Protein AF-A0A2S7II23-F1 (afdb_monomer)

Radius of gyration: 24.38 Å; Cα contacts (8 Å, |Δi|>4): 416; chains: 1; bounding box: 82×41×58 Å

Sequence (207 aa):
MNKYLIYAILTTLAALASCKTVDYDWENYTTTATPKATLNLQTSALPTVQTAKVSFFNLKDPNFATSQVFEWTLDANNIGDSPVQSIDVYVSYNKRESSPPAYPITLSLAGVQPTERQFPLPSTVAKTDILYESVTQFPKTYRFTPTQLAQITNTDLSKVAVNDYFLFKFILTMQNGKRIVQFQDNACDESRGEPCDCRIGVRFKNQ

Organism: NCBI:txid2094562

Secondary structure (DSSP, 8-state):
--HHHHHHHHHHHHHHHTS-S---GGGG-----EEEEEE-TTTSSSB--GGG-EEEEETTSTTHHHH--EEEEEEEE--SSS-EEEEEEEEEEEPPPSSPPPSSPPBPTTSSSBSS-SSPSS-PPPTT-EEEEEE-SSSEEEEE-HHHHHHHHT--GGG--TT-EEEEEEEEEETTS-EE----GGGS-GGGT-S--SEEEEEEE--

Mean predicted aligned error: 8.14 Å

Foldseek 3Di:
DDVVVVVVVVVVVVVVVPPDPDDDPVVVDKDAKFKDKFWDPVQAAQDADRLLQEHAQAPQPPPSQPPGKTKMKIFMRGGTDFGFQKKFKWKEWFAADPDADDPPFDADPVNAFTQFHRDDPWLADDPLIARPDIDRDPGDMDMDGNNRSCVRNVHDPVPADFFTKMKIFIWTQTPVRDIRRTDDCVQQGSRNVHRHPRMHIYTYHHD

Structure (mmCIF, N/CA/C/O backbone):
data_AF-A0A2S7II23-F1
#
_entry.id   AF-A0A2S7II23-F1
#
loop_
_atom_site.group_PDB
_atom_site.id
_atom_site.type_symbol
_atom_site.label_atom_id
_atom_site.label_alt_id
_atom_site.label_comp_id
_atom_site.label_asym_id
_atom_site.label_entity_id
_atom_site.label_seq_id
_atom_site.pdbx_PDB_ins_code
_atom_site.Cartn_x
_atom_site.Cartn_y
_atom_site.Cartn_z
_atom_site.occupancy
_atom_site.B_iso_or_equiv
_atom_site.auth_seq_id
_atom_site.auth_comp_id
_atom_site.auth_asym_id
_atom_site.auth_atom_id
_atom_site.pdbx_PDB_model_num
ATOM 1 N N . MET A 1 1 ? -61.307 25.586 41.354 1.00 55.91 1 MET A N 1
ATOM 2 C CA . MET A 1 1 ? -60.379 25.394 40.217 1.00 55.91 1 MET A CA 1
ATOM 3 C C . MET A 1 1 ? -61.192 24.888 39.034 1.00 55.91 1 MET A C 1
ATOM 5 O O . MET A 1 1 ? -61.900 23.901 39.190 1.00 55.91 1 MET A O 1
ATOM 9 N N . ASN A 1 2 ? -61.227 25.630 37.924 1.00 72.31 2 ASN A N 1
ATOM 10 C CA . ASN A 1 2 ? -62.156 25.362 36.822 1.00 72.31 2 ASN A CA 1
ATOM 11 C C . ASN A 1 2 ? -61.778 24.036 36.136 1.00 72.31 2 ASN A C 1
ATOM 13 O O . ASN A 1 2 ? -60.615 23.861 35.778 1.00 72.31 2 ASN A O 1
ATOM 17 N N . LYS A 1 3 ? -62.719 23.095 35.980 1.00 71.25 3 LYS A N 1
ATOM 18 C CA . LYS A 1 3 ? -62.431 21.725 35.496 1.00 71.25 3 LYS A CA 1
ATOM 19 C C . LYS A 1 3 ? -61.713 21.736 34.138 1.00 71.25 3 LYS A C 1
ATOM 21 O O . LYS A 1 3 ? -60.815 20.937 33.908 1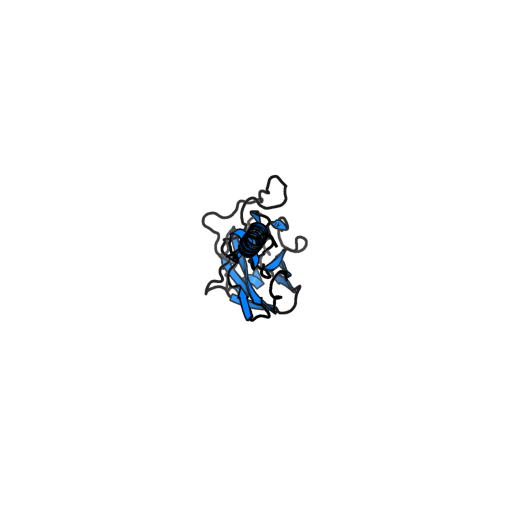.00 71.25 3 LYS A O 1
ATOM 26 N N . TYR A 1 4 ? -62.026 22.721 33.300 1.00 78.25 4 TYR A N 1
ATOM 27 C CA . TYR A 1 4 ? -61.388 22.956 32.002 1.00 78.25 4 TYR A CA 1
ATOM 28 C C . TYR A 1 4 ? -59.895 23.300 32.084 1.00 78.25 4 TYR A C 1
ATOM 30 O O . TYR A 1 4 ? -59.132 22.895 31.215 1.00 78.25 4 TYR A O 1
ATOM 38 N N . LEU A 1 5 ? -59.460 23.986 33.146 1.00 81.62 5 LEU A N 1
ATOM 39 C CA . LEU A 1 5 ? -58.047 24.307 33.363 1.00 81.62 5 LEU A CA 1
ATOM 40 C C . LEU A 1 5 ? -57.245 23.043 33.707 1.00 81.62 5 LEU A C 1
ATOM 42 O O . LEU A 1 5 ? -56.130 22.866 33.232 1.00 81.62 5 LEU A O 1
ATOM 46 N N . ILE A 1 6 ? -57.843 22.140 34.491 1.00 80.31 6 ILE A N 1
ATOM 47 C CA . ILE A 1 6 ? -57.233 20.856 34.858 1.00 80.31 6 ILE A CA 1
ATOM 48 C C . ILE A 1 6 ? -57.090 19.966 33.618 1.00 80.31 6 ILE A C 1
ATOM 50 O O . ILE A 1 6 ? -56.025 19.394 33.401 1.00 80.31 6 ILE A O 1
ATOM 54 N N . TYR A 1 7 ? -58.123 19.906 32.771 1.00 82.25 7 TYR A N 1
ATOM 55 C CA . TYR A 1 7 ? -58.049 19.170 31.507 1.00 82.25 7 TYR A CA 1
ATOM 56 C C . TYR A 1 7 ? -56.994 19.747 30.564 1.00 82.25 7 TYR A C 1
ATOM 58 O O . TYR A 1 7 ? -56.201 18.977 30.036 1.00 82.25 7 TYR A O 1
ATOM 66 N N . ALA A 1 8 ? -56.922 21.075 30.419 1.00 81.69 8 ALA A N 1
ATOM 67 C CA . ALA A 1 8 ? -55.931 21.728 29.566 1.00 81.69 8 ALA A CA 1
ATOM 68 C C . ALA A 1 8 ? -54.486 21.424 30.002 1.00 81.69 8 ALA A C 1
ATOM 70 O O . ALA A 1 8 ? -53.641 21.124 29.155 1.00 81.69 8 ALA A O 1
ATOM 71 N N . ILE A 1 9 ? -54.216 21.444 31.313 1.00 83.69 9 ILE A N 1
ATOM 72 C CA . ILE A 1 9 ? -52.904 21.121 31.897 1.00 83.69 9 ILE A CA 1
ATOM 73 C C . ILE A 1 9 ? -52.551 19.640 31.682 1.00 83.69 9 ILE A C 1
ATOM 75 O O . ILE A 1 9 ? -51.435 19.323 31.281 1.00 83.69 9 ILE A O 1
ATOM 79 N N . LEU A 1 10 ? -53.504 18.724 31.879 1.00 80.38 10 LEU A N 1
ATOM 80 C CA . LEU A 1 10 ? -53.288 17.289 31.651 1.00 80.38 10 LEU A CA 1
ATOM 81 C C . LEU A 1 10 ? -53.039 16.960 30.174 1.00 80.38 10 LEU A C 1
ATOM 83 O O . LEU A 1 10 ? -52.150 16.168 29.871 1.00 80.38 10 LEU A O 1
ATOM 87 N N . THR A 1 11 ? -53.762 17.592 29.246 1.00 77.62 11 THR A N 1
ATOM 88 C CA . THR A 1 11 ? -53.539 17.394 27.805 1.00 77.62 11 THR A CA 1
ATOM 89 C C . THR A 1 11 ? -52.216 17.983 27.326 1.00 77.62 11 THR A C 1
ATOM 91 O O . THR A 1 11 ? -51.580 17.395 26.459 1.00 77.62 11 THR A O 1
ATOM 94 N N . THR A 1 12 ? -51.761 19.103 27.898 1.00 76.88 12 THR A N 1
ATOM 95 C CA . THR A 1 12 ? -50.446 19.676 27.555 1.00 76.88 12 THR A CA 1
ATOM 96 C C . THR A 1 12 ? -49.301 18.853 28.134 1.00 76.88 12 THR A C 1
ATOM 98 O O . THR A 1 12 ? -48.330 18.615 27.426 1.00 76.88 12 THR A O 1
ATOM 101 N N . LEU A 1 13 ? -49.426 18.327 29.356 1.00 73.38 13 LEU A N 1
ATOM 102 C CA . LEU A 1 13 ? -48.460 17.377 29.922 1.00 73.38 13 LEU A CA 1
ATOM 103 C C . LEU A 1 13 ? -48.391 16.066 29.123 1.00 73.38 13 LEU A C 1
ATOM 105 O O . LEU A 1 13 ? -47.297 15.568 28.879 1.00 73.38 13 LEU A O 1
ATOM 109 N N . ALA A 1 14 ? -49.529 15.538 28.659 1.00 69.50 14 ALA A N 1
ATOM 110 C CA . ALA A 1 14 ? -49.565 14.353 27.799 1.00 69.50 14 ALA A CA 1
ATOM 111 C C . ALA A 1 14 ? -48.963 14.616 26.405 1.00 69.50 14 ALA A C 1
ATOM 113 O O . ALA A 1 14 ? -48.247 13.769 25.878 1.00 69.50 14 ALA A O 1
ATOM 114 N N . ALA A 1 15 ? -49.194 15.801 25.827 1.00 68.50 15 ALA A N 1
ATOM 115 C CA . ALA A 1 15 ? -48.576 16.208 24.565 1.00 68.50 15 ALA A CA 1
ATOM 116 C C . ALA A 1 15 ? -47.055 16.412 24.703 1.00 68.50 15 ALA A C 1
ATOM 118 O O . ALA A 1 15 ? -46.306 15.986 23.827 1.00 68.50 15 ALA A O 1
ATOM 119 N N . LEU A 1 16 ? -46.586 16.979 25.821 1.00 64.12 16 LEU A N 1
ATOM 120 C CA . LEU A 1 16 ? -45.158 17.132 26.132 1.00 64.12 16 LEU A CA 1
ATOM 121 C C . LEU A 1 16 ? -44.472 15.788 26.430 1.00 64.12 16 LEU A C 1
ATOM 123 O O . LEU A 1 16 ? -43.306 15.616 26.090 1.00 64.12 16 LEU A O 1
ATOM 127 N N . ALA A 1 17 ? -45.192 14.822 27.010 1.00 60.66 17 ALA A N 1
ATOM 128 C CA . ALA A 1 17 ? -44.715 13.451 27.216 1.00 60.66 17 ALA A CA 1
ATOM 129 C C . ALA A 1 17 ? -44.752 12.591 25.936 1.00 60.66 17 ALA A C 1
ATOM 131 O O . ALA A 1 17 ? -44.124 11.539 25.894 1.00 60.66 17 ALA A O 1
ATOM 132 N N . SER A 1 18 ? -45.450 13.040 24.883 1.00 57.81 18 SER A N 1
ATOM 133 C CA . SER A 1 18 ? -45.428 12.408 23.552 1.00 57.81 18 SER A CA 1
ATOM 134 C C . SER A 1 18 ? -44.211 12.806 22.702 1.00 57.81 18 SER A C 1
ATOM 136 O O . SER A 1 18 ? -44.091 12.405 21.543 1.00 57.81 18 SER A O 1
ATOM 138 N N . CYS A 1 19 ? -43.282 13.577 23.276 1.00 62.00 19 CYS A N 1
ATOM 139 C CA . CYS A 1 19 ? -41.993 13.876 22.673 1.00 62.00 19 CYS A CA 1
ATOM 140 C C . CYS A 1 19 ? -41.141 12.604 22.571 1.00 62.00 19 CYS A C 1
ATOM 142 O O . CYS A 1 19 ? -40.452 12.220 23.508 1.00 62.00 19 CYS A O 1
ATOM 144 N N . LYS A 1 20 ? -41.177 12.031 21.365 1.00 57.94 20 LYS A N 1
ATOM 145 C CA . LYS A 1 20 ? -40.287 11.014 20.797 1.00 57.94 20 LYS A CA 1
ATOM 146 C C . LYS A 1 20 ? -40.385 9.617 21.423 1.00 57.94 20 LYS A C 1
ATOM 148 O O . LYS A 1 20 ? -39.914 9.346 22.517 1.00 57.94 20 LYS A O 1
ATOM 153 N N . THR A 1 21 ? -40.959 8.697 20.654 1.00 63.09 21 THR A N 1
ATOM 154 C CA . THR A 1 21 ? -41.109 7.276 21.005 1.00 63.09 21 THR A CA 1
ATOM 155 C C . THR A 1 21 ? -40.021 6.378 20.412 1.00 63.09 21 THR A C 1
ATOM 157 O O . THR A 1 21 ? -40.076 5.165 20.600 1.00 63.09 21 THR A O 1
ATOM 160 N N . VAL A 1 22 ? -39.070 6.945 19.662 1.00 65.44 22 VAL A N 1
ATOM 161 C CA . VAL A 1 22 ? -38.059 6.185 18.919 1.00 65.44 22 VAL A CA 1
ATOM 162 C C . VAL A 1 22 ? -36.703 6.860 19.079 1.00 65.44 22 VAL A C 1
ATOM 164 O O . VAL A 1 22 ? -36.514 7.984 18.609 1.00 65.44 22 VAL A O 1
ATOM 167 N N . ASP A 1 23 ? -35.774 6.166 19.730 1.00 73.25 23 ASP A N 1
ATOM 168 C CA . ASP A 1 23 ? -34.350 6.466 19.626 1.00 73.25 23 ASP A CA 1
ATOM 169 C C . ASP A 1 23 ? -33.880 5.946 18.272 1.00 73.25 23 ASP A C 1
ATOM 171 O O . ASP A 1 23 ? -34.045 4.765 17.957 1.00 73.25 23 ASP A O 1
ATOM 175 N N . TYR A 1 24 ? -33.363 6.83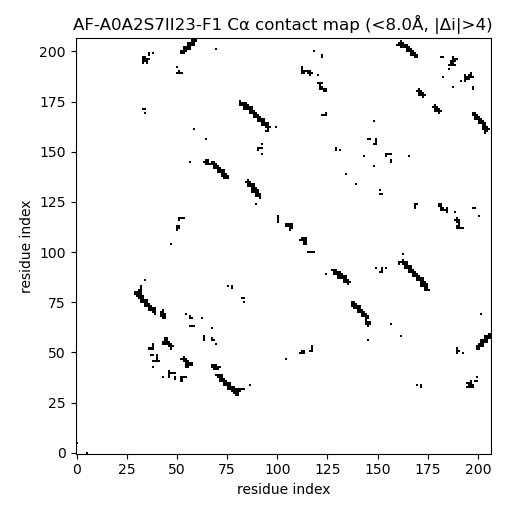6 17.429 1.00 68.56 24 TYR A N 1
ATOM 176 C CA . TYR A 1 24 ? -32.864 6.418 16.129 1.00 68.56 24 TYR A CA 1
ATOM 177 C C . TYR A 1 24 ? -31.412 5.969 16.260 1.00 68.56 24 TYR A C 1
ATOM 179 O O . TYR A 1 24 ? -30.599 6.664 16.862 1.00 68.56 24 TYR A O 1
ATOM 187 N N . ASP A 1 25 ? -31.048 4.862 15.611 1.00 65.06 25 ASP A N 1
ATOM 188 C CA . ASP A 1 25 ? -29.681 4.322 15.664 1.00 65.06 25 ASP A CA 1
ATOM 189 C C . ASP A 1 25 ? -28.602 5.339 15.241 1.00 65.06 25 ASP A C 1
ATOM 191 O O . ASP A 1 25 ? -27.480 5.299 15.748 1.00 65.06 25 ASP A O 1
ATOM 195 N N . TRP A 1 26 ? -28.935 6.293 14.357 1.00 69.62 26 TRP A N 1
ATOM 196 C CA . TRP A 1 26 ? -28.005 7.345 13.925 1.00 69.62 26 TRP A CA 1
ATOM 197 C C . TRP A 1 26 ? -27.621 8.319 15.048 1.00 69.62 26 TRP A C 1
ATOM 199 O O . TRP A 1 26 ? -26.566 8.941 14.975 1.00 69.62 26 TRP A O 1
ATOM 209 N N . GLU A 1 27 ? -28.432 8.438 16.100 1.00 70.50 27 GLU A N 1
ATOM 210 C CA . GLU A 1 27 ? -28.185 9.339 17.237 1.00 70.50 27 GLU A CA 1
ATOM 211 C C . GLU A 1 27 ? -27.112 8.800 18.179 1.00 70.50 27 GLU A C 1
ATOM 213 O O . GLU A 1 27 ? -26.471 9.565 18.896 1.00 70.50 27 GLU A O 1
ATOM 218 N N . ASN A 1 28 ? -26.874 7.489 18.119 1.00 67.75 28 ASN A N 1
ATOM 219 C CA . ASN A 1 28 ? -25.793 6.805 18.815 1.00 67.75 28 ASN A CA 1
ATOM 220 C C . ASN A 1 28 ? -24.652 6.416 17.863 1.00 67.75 28 ASN A C 1
ATOM 222 O O . ASN A 1 28 ? -23.741 5.689 18.265 1.00 67.75 28 ASN A O 1
ATOM 226 N N . TYR A 1 29 ? -24.691 6.862 16.600 1.00 66.25 29 TYR A N 1
ATOM 227 C CA . TYR A 1 29 ? -23.638 6.552 15.645 1.00 66.25 29 TYR A CA 1
ATOM 228 C C . TYR A 1 29 ? -22.336 7.222 16.075 1.00 66.25 29 TYR A C 1
ATOM 230 O O . TYR A 1 29 ? -22.208 8.447 16.103 1.00 66.25 29 TYR A O 1
ATOM 238 N N . THR A 1 30 ? -21.343 6.396 16.369 1.00 71.31 30 THR A N 1
ATOM 239 C CA . THR A 1 30 ? -19.971 6.825 16.586 1.00 71.31 30 THR A CA 1
ATOM 240 C C . THR A 1 30 ? -19.132 6.407 15.391 1.00 71.31 30 THR A C 1
ATOM 242 O O . THR A 1 30 ? -19.289 5.323 14.825 1.00 71.31 30 THR A O 1
ATOM 245 N N . THR A 1 31 ? -18.225 7.287 14.979 1.00 76.69 31 THR A N 1
ATOM 246 C CA . THR A 1 31 ? -17.182 6.913 14.029 1.00 76.69 31 THR A CA 1
ATOM 247 C C . THR A 1 31 ? -16.232 5.911 14.682 1.00 76.69 31 THR A C 1
ATOM 249 O O . THR A 1 31 ? -16.244 5.706 15.898 1.00 76.69 31 THR A O 1
ATOM 252 N N . THR A 1 32 ? -15.408 5.261 13.869 1.00 80.50 32 THR A N 1
ATOM 253 C CA . THR A 1 32 ? -14.366 4.359 14.355 1.00 80.50 32 THR A CA 1
ATOM 254 C C . THR A 1 32 ? -13.006 4.840 13.878 1.00 80.50 32 THR A C 1
ATOM 256 O O . THR A 1 32 ? -12.915 5.605 12.909 1.00 80.50 32 THR A O 1
ATOM 259 N N . ALA A 1 33 ? -11.951 4.410 14.564 1.00 87.56 33 ALA A N 1
ATOM 260 C CA . ALA A 1 33 ? -10.608 4.805 14.195 1.00 87.56 33 ALA A CA 1
ATOM 261 C C . ALA A 1 33 ? -10.243 4.240 12.821 1.00 87.56 33 ALA A C 1
ATOM 263 O O . ALA A 1 33 ? -10.726 3.187 12.398 1.00 87.56 33 ALA A O 1
ATOM 264 N N . THR A 1 34 ? -9.369 4.951 12.119 1.00 88.94 34 THR A N 1
ATOM 265 C CA . THR A 1 34 ? -8.965 4.588 10.759 1.00 88.94 34 THR A CA 1
ATOM 266 C C . THR A 1 34 ? -7.444 4.554 10.637 1.00 88.94 34 THR A C 1
ATOM 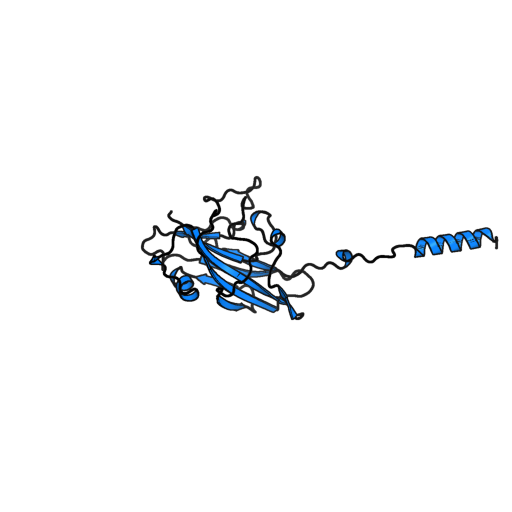268 O O . THR A 1 34 ? -6.751 5.330 11.300 1.00 88.94 34 THR A O 1
ATOM 271 N N . PRO A 1 35 ? -6.890 3.651 9.814 1.00 91.06 35 PRO A N 1
ATOM 272 C CA . PRO A 1 35 ? -5.492 3.738 9.415 1.00 91.06 35 PRO A CA 1
ATOM 273 C C . PRO A 1 35 ? -5.266 5.023 8.618 1.00 91.06 35 PRO A C 1
ATOM 275 O O . PRO A 1 35 ? -6.135 5.454 7.855 1.00 91.06 35 PRO A O 1
ATOM 278 N N . LYS A 1 36 ? -4.076 5.601 8.766 1.00 92.31 36 LYS A N 1
ATOM 279 C CA . LYS A 1 36 ? -3.604 6.725 7.963 1.00 92.31 36 LYS A CA 1
ATOM 280 C C . LYS A 1 36 ? -2.254 6.370 7.359 1.00 92.31 36 LYS A C 1
ATOM 282 O O . LYS A 1 36 ? -1.283 6.159 8.084 1.00 92.31 36 LYS A O 1
ATOM 287 N N . ALA A 1 37 ? -2.184 6.329 6.035 1.00 93.94 37 ALA A N 1
ATOM 288 C CA . ALA A 1 37 ? -0.971 6.008 5.301 1.00 93.94 37 ALA A CA 1
ATOM 289 C C . ALA A 1 37 ? -0.493 7.241 4.528 1.00 93.94 37 ALA A C 1
ATOM 291 O O . ALA A 1 37 ? -1.222 7.841 3.739 1.00 93.94 37 ALA A O 1
ATOM 292 N N . THR A 1 38 ? 0.753 7.638 4.766 1.00 94.38 38 THR A N 1
ATOM 293 C CA . THR A 1 38 ? 1.345 8.847 4.184 1.00 94.38 38 THR A CA 1
ATOM 294 C C . THR A 1 38 ? 2.554 8.460 3.344 1.00 94.38 38 THR A C 1
ATOM 296 O O . THR A 1 38 ? 3.584 8.085 3.895 1.00 94.38 38 THR A O 1
ATOM 299 N N . LEU A 1 39 ? 2.439 8.549 2.016 1.00 95.88 39 LEU A N 1
ATOM 300 C CA . LEU A 1 39 ? 3.570 8.379 1.097 1.00 95.88 39 LEU A CA 1
ATOM 301 C C . LEU A 1 39 ? 4.641 9.447 1.365 1.00 95.88 39 LEU A C 1
ATOM 303 O O . LEU A 1 39 ? 4.297 10.612 1.550 1.00 95.88 39 LEU A O 1
ATOM 307 N N . ASN A 1 40 ? 5.922 9.079 1.349 1.00 96.50 40 ASN A N 1
ATOM 308 C CA . ASN A 1 40 ? 7.014 10.050 1.342 1.00 96.50 40 ASN A CA 1
ATOM 309 C C . ASN A 1 40 ? 7.349 10.437 -0.108 1.00 96.50 40 ASN A C 1
ATOM 311 O O . ASN A 1 40 ? 7.878 9.620 -0.867 1.00 96.50 40 ASN A O 1
ATOM 315 N N . LEU A 1 41 ? 7.043 11.681 -0.489 1.00 95.06 41 LEU A N 1
ATOM 316 C CA . LEU A 1 41 ? 7.233 12.196 -1.852 1.00 95.06 41 LEU A CA 1
ATOM 317 C C . LEU A 1 41 ? 8.683 12.588 -2.170 1.00 95.06 41 LEU A C 1
ATOM 319 O O . LEU A 1 41 ? 9.007 12.856 -3.322 1.00 95.06 41 LEU A O 1
ATOM 323 N N . GLN A 1 42 ? 9.555 12.663 -1.169 1.00 94.81 42 GLN A N 1
ATOM 324 C CA . GLN A 1 42 ? 10.956 13.035 -1.335 1.00 94.81 42 GLN A CA 1
ATOM 325 C C . GLN A 1 42 ? 11.844 11.807 -1.548 1.00 94.81 42 GLN A C 1
ATOM 327 O O . GLN A 1 42 ? 12.858 11.896 -2.237 1.00 94.81 42 GLN A O 1
ATOM 332 N N . THR A 1 43 ? 11.486 10.673 -0.944 1.00 95.00 43 THR A N 1
ATOM 333 C CA . THR A 1 43 ? 12.311 9.455 -0.952 1.00 95.00 43 THR A CA 1
ATOM 334 C C . THR A 1 43 ? 11.761 8.351 -1.845 1.00 95.00 43 THR A C 1
ATOM 336 O O . THR A 1 43 ? 12.548 7.550 -2.352 1.00 95.00 43 THR A O 1
ATOM 339 N N . SER A 1 44 ? 10.443 8.290 -2.055 1.00 95.38 44 SER A N 1
ATOM 340 C CA . SER A 1 44 ? 9.853 7.260 -2.910 1.00 95.38 44 SER A CA 1
ATOM 341 C C . SER A 1 44 ? 10.212 7.473 -4.379 1.00 95.38 44 SER A C 1
ATOM 343 O O . SER A 1 44 ? 10.275 8.599 -4.862 1.00 95.38 44 SER A O 1
ATOM 345 N N . ALA A 1 45 ? 10.407 6.383 -5.115 1.00 95.44 45 ALA A N 1
ATOM 346 C CA . ALA A 1 45 ? 10.659 6.395 -6.544 1.00 95.44 45 ALA A CA 1
ATOM 347 C C . ALA A 1 45 ? 9.401 6.815 -7.306 1.00 95.44 45 ALA A C 1
ATOM 349 O O . ALA A 1 45 ? 8.310 6.305 -7.041 1.00 95.44 45 ALA A O 1
ATOM 350 N N . LEU A 1 46 ? 9.580 7.761 -8.237 1.00 94.12 46 LEU A N 1
ATOM 351 C CA . LEU A 1 46 ? 8.517 8.366 -9.046 1.00 94.12 46 LEU A CA 1
ATOM 352 C C . LEU A 1 46 ? 7.223 8.579 -8.233 1.00 94.12 46 LEU A C 1
ATOM 354 O O . LEU A 1 46 ? 6.184 7.988 -8.552 1.00 94.12 46 LEU A O 1
ATOM 358 N N . PRO A 1 47 ? 7.280 9.360 -7.141 1.00 91.62 47 PRO A N 1
ATOM 359 C CA . PRO A 1 47 ? 6.103 9.614 -6.339 1.00 91.62 47 PRO A CA 1
ATOM 360 C C . PRO A 1 47 ? 5.123 10.466 -7.144 1.00 91.62 47 PRO A C 1
ATOM 362 O O . PRO A 1 47 ? 5.508 11.207 -8.052 1.00 91.62 47 PRO A O 1
ATOM 365 N N . THR A 1 48 ? 3.840 10.340 -6.824 1.00 90.00 48 THR A N 1
ATOM 366 C CA . THR A 1 48 ? 2.795 11.141 -7.463 1.00 90.00 48 THR A CA 1
ATOM 367 C C . THR A 1 48 ? 2.431 12.341 -6.594 1.00 90.00 48 THR A C 1
ATOM 369 O O . THR A 1 48 ? 3.309 13.072 -6.146 1.00 90.00 48 THR A O 1
ATOM 372 N N . VAL A 1 49 ? 1.143 12.561 -6.351 1.00 89.00 49 VAL A N 1
ATOM 373 C CA . VAL A 1 49 ? 0.652 13.545 -5.391 1.00 89.00 49 VAL A CA 1
ATOM 374 C C . VAL A 1 49 ? 0.229 12.832 -4.116 1.00 89.00 49 VAL A C 1
ATOM 376 O O . VAL A 1 49 ? -0.198 11.676 -4.150 1.00 89.00 49 VAL A O 1
ATOM 379 N N . GLN A 1 50 ? 0.322 13.527 -2.983 1.00 88.69 50 GLN A N 1
ATOM 380 C CA . GLN A 1 50 ? 0.071 12.921 -1.674 1.00 88.69 50 GLN A CA 1
ATOM 381 C C . GLN A 1 50 ? -1.305 12.263 -1.569 1.00 88.69 50 GLN A C 1
ATOM 383 O O . GLN A 1 50 ? -1.448 11.204 -0.970 1.00 88.69 50 GLN A O 1
ATOM 388 N N . THR A 1 51 ? -2.312 12.894 -2.158 1.00 88.50 51 THR A N 1
ATOM 389 C CA . THR A 1 51 ? -3.705 12.444 -2.170 1.00 88.50 51 THR A CA 1
ATOM 390 C C . THR A 1 51 ? -3.917 11.171 -2.975 1.00 88.50 51 THR A C 1
ATOM 392 O O . THR A 1 51 ? -4.794 10.395 -2.633 1.00 88.50 51 THR A O 1
ATOM 395 N N . ALA A 1 52 ? -3.094 10.909 -3.992 1.00 85.44 52 ALA A N 1
ATOM 396 C CA . ALA A 1 52 ? -3.178 9.692 -4.792 1.00 85.44 52 ALA A CA 1
ATOM 397 C C . ALA A 1 52 ? -2.523 8.477 -4.114 1.00 85.44 52 ALA A C 1
ATOM 399 O O . ALA A 1 52 ? -2.841 7.344 -4.462 1.00 85.44 52 ALA A O 1
ATOM 400 N N . LYS A 1 53 ? -1.619 8.692 -3.147 1.00 85.38 53 LYS A N 1
ATOM 401 C CA . LYS A 1 53 ? -1.038 7.633 -2.292 1.00 85.38 53 LYS A CA 1
ATOM 402 C C . LYS A 1 53 ? -0.435 6.457 -3.080 1.00 85.38 53 LYS A C 1
ATOM 404 O O . LYS A 1 53 ? -0.458 5.311 -2.636 1.00 85.38 53 LYS A O 1
ATOM 409 N N . VAL A 1 54 ? 0.138 6.753 -4.247 1.00 92.94 54 VAL A N 1
ATOM 410 C CA . VAL A 1 54 ? 0.815 5.787 -5.120 1.00 92.94 54 VAL A CA 1
ATOM 411 C C . VAL A 1 54 ? 2.160 6.333 -5.587 1.00 92.94 54 VAL A C 1
ATOM 413 O O . VAL A 1 54 ? 2.306 7.525 -5.874 1.00 92.94 54 VAL A O 1
ATOM 416 N N . SER A 1 55 ? 3.148 5.452 -5.683 1.00 95.75 55 SER A N 1
ATOM 417 C CA . SER A 1 55 ? 4.439 5.719 -6.320 1.00 95.75 55 SER A CA 1
ATOM 418 C C . SER A 1 55 ? 4.754 4.642 -7.361 1.00 95.75 55 SER A C 1
ATOM 420 O O . SER A 1 55 ? 4.009 3.659 -7.485 1.00 95.75 55 SER A O 1
ATOM 422 N N . PHE A 1 56 ? 5.852 4.807 -8.108 1.00 97.50 56 PHE A N 1
ATOM 423 C CA . PHE A 1 56 ? 6.244 3.842 -9.135 1.00 97.50 56 PHE A CA 1
ATOM 424 C C . PHE A 1 56 ? 7.711 3.436 -9.073 1.00 97.50 56 PHE A C 1
ATOM 426 O O . PHE A 1 56 ? 8.610 4.273 -9.097 1.00 97.50 56 PHE A O 1
ATOM 433 N N . PHE A 1 57 ? 7.955 2.133 -9.155 1.00 98.12 57 PHE A N 1
ATOM 434 C CA . PHE A 1 57 ? 9.258 1.620 -9.542 1.00 98.12 57 PHE A CA 1
ATOM 435 C C . PHE A 1 57 ? 9.429 1.695 -11.060 1.00 98.12 57 PHE A C 1
ATOM 437 O O . PHE A 1 57 ? 8.615 1.164 -11.818 1.00 98.12 57 PHE A O 1
ATOM 444 N N . ASN A 1 58 ? 10.490 2.352 -11.514 1.00 97.25 58 ASN A N 1
ATOM 445 C CA . ASN A 1 58 ? 10.834 2.498 -12.915 1.00 97.25 58 ASN A CA 1
ATOM 446 C C . ASN A 1 58 ? 11.625 1.294 -13.435 1.00 97.25 58 ASN A C 1
ATOM 448 O O . ASN A 1 58 ? 12.801 1.151 -13.117 1.00 97.25 58 ASN A O 1
ATOM 452 N N . LEU A 1 59 ? 11.008 0.494 -14.299 1.00 96.88 59 LEU A N 1
ATOM 453 C CA . LEU A 1 59 ? 11.616 -0.662 -14.956 1.00 96.88 59 LEU A CA 1
ATOM 454 C C . LEU A 1 59 ? 12.689 -0.297 -15.996 1.00 96.88 59 LEU A C 1
ATOM 456 O O . LEU A 1 59 ? 13.439 -1.180 -16.399 1.00 96.88 59 LEU A O 1
ATOM 460 N N . LYS A 1 60 ? 12.783 0.967 -16.446 1.00 95.81 60 LYS A N 1
ATOM 461 C CA . LYS A 1 60 ? 13.877 1.396 -17.343 1.00 95.81 60 LYS A CA 1
ATOM 462 C C . LYS A 1 60 ? 15.218 1.524 -16.642 1.00 95.81 60 LYS A C 1
ATOM 464 O O . LYS A 1 60 ? 16.249 1.508 -17.310 1.00 95.81 60 LYS A O 1
ATOM 469 N N . ASP A 1 61 ? 15.209 1.700 -15.325 1.00 96.19 61 ASP A N 1
A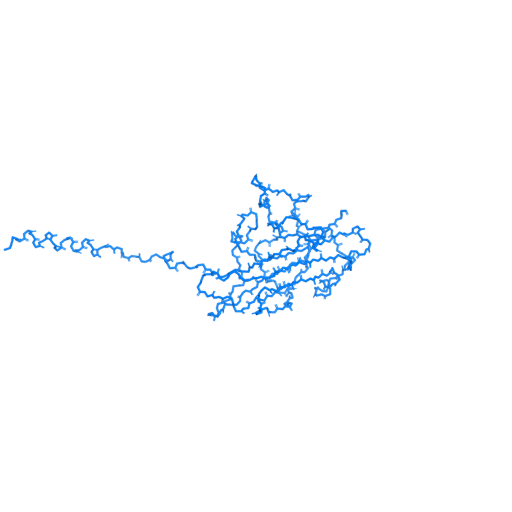TOM 470 C CA . ASP A 1 61 ? 16.440 1.746 -14.552 1.00 96.19 61 ASP A CA 1
ATOM 471 C C . ASP A 1 61 ? 17.033 0.328 -14.486 1.00 96.19 61 ASP A C 1
ATOM 473 O O . ASP A 1 61 ? 16.391 -0.569 -13.932 1.00 96.19 61 ASP A O 1
ATOM 477 N N . PRO A 1 62 ? 18.249 0.090 -15.013 1.00 94.12 62 PRO A N 1
ATOM 478 C CA . PRO A 1 62 ? 18.870 -1.234 -14.974 1.00 94.12 62 PRO A CA 1
ATOM 479 C C . PRO A 1 62 ? 19.084 -1.754 -13.544 1.00 94.12 62 PRO A C 1
ATOM 481 O O . PRO A 1 62 ? 19.187 -2.962 -13.346 1.00 94.12 62 PRO A O 1
ATOM 484 N N . ASN A 1 63 ? 19.111 -0.865 -12.547 1.00 95.75 63 ASN A N 1
ATOM 485 C CA . ASN A 1 63 ? 19.279 -1.199 -11.136 1.00 95.75 63 ASN A CA 1
ATOM 486 C C . ASN A 1 63 ? 17.982 -1.062 -10.326 1.00 95.75 63 ASN A C 1
ATOM 488 O O . ASN A 1 63 ? 18.050 -1.068 -9.094 1.00 95.75 63 ASN A O 1
ATOM 492 N N . PHE A 1 64 ? 16.808 -0.976 -10.977 1.00 95.62 64 PHE A N 1
ATOM 493 C CA . PHE A 1 64 ? 15.533 -0.683 -10.305 1.00 95.62 64 PHE A CA 1
ATOM 494 C C . PHE A 1 64 ? 15.290 -1.552 -9.071 1.00 95.62 64 PHE A C 1
ATOM 496 O O . PHE A 1 64 ? 14.757 -1.072 -8.076 1.00 95.62 64 PHE A O 1
ATOM 503 N N . ALA A 1 65 ? 15.720 -2.817 -9.119 1.00 95.50 65 ALA A N 1
ATOM 504 C CA . ALA A 1 65 ? 15.521 -3.792 -8.060 1.00 95.50 65 ALA A CA 1
ATOM 505 C C . ALA A 1 65 ? 16.093 -3.359 -6.695 1.00 95.50 65 ALA A C 1
ATOM 507 O O . ALA A 1 65 ? 15.582 -3.801 -5.662 1.00 95.50 65 ALA A O 1
ATOM 508 N N . THR A 1 66 ? 17.133 -2.521 -6.671 1.00 96.88 66 THR A N 1
ATOM 509 C CA . THR A 1 66 ? 17.870 -2.150 -5.450 1.00 96.88 66 THR A CA 1
ATOM 510 C C . THR A 1 66 ? 18.072 -0.646 -5.276 1.00 96.88 66 THR A C 1
ATOM 512 O O . THR A 1 66 ? 18.186 -0.197 -4.137 1.00 96.88 66 THR A O 1
ATOM 515 N N . SER A 1 67 ? 18.103 0.137 -6.359 1.00 96.06 67 SER A N 1
ATOM 516 C CA . SER A 1 67 ? 18.334 1.590 -6.316 1.00 96.06 67 SER A CA 1
ATOM 517 C C . SER A 1 67 ? 17.101 2.384 -5.885 1.00 96.06 67 SER A C 1
ATOM 519 O O . SER A 1 67 ? 17.223 3.487 -5.353 1.00 96.06 67 SER A O 1
ATOM 521 N N . GLN A 1 68 ? 15.911 1.837 -6.123 1.00 97.62 68 GLN A N 1
ATOM 522 C CA . GLN A 1 68 ? 14.650 2.535 -5.927 1.00 97.62 68 GLN A CA 1
ATOM 523 C C . GLN A 1 68 ? 13.996 2.155 -4.611 1.00 97.62 68 GLN A C 1
ATOM 525 O O . GLN A 1 68 ? 14.128 1.034 -4.120 1.00 97.62 68 GLN A O 1
ATOM 530 N N . VAL A 1 69 ? 13.270 3.110 -4.041 1.00 97.94 69 VAL A N 1
ATOM 531 C CA . VAL A 1 69 ? 12.673 2.983 -2.716 1.00 97.94 69 VAL A CA 1
ATOM 532 C C . VAL A 1 69 ? 11.194 3.315 -2.790 1.00 97.94 69 VAL A C 1
ATOM 534 O O . VAL A 1 69 ? 10.780 4.199 -3.525 1.00 97.94 69 VAL A O 1
ATOM 537 N N . PHE A 1 70 ? 10.392 2.598 -2.023 1.00 98.31 70 PHE A N 1
ATOM 538 C CA . PHE A 1 70 ? 9.040 2.970 -1.655 1.00 98.31 70 PHE A CA 1
ATOM 539 C C . PHE A 1 70 ? 9.036 3.217 -0.152 1.00 98.31 70 PHE A C 1
ATOM 541 O O . PHE A 1 70 ? 9.370 2.319 0.626 1.00 98.31 70 PHE A O 1
ATOM 548 N N . GLU A 1 71 ? 8.712 4.439 0.253 1.00 98.19 71 GLU A N 1
ATOM 549 C CA . GLU A 1 71 ? 8.721 4.841 1.653 1.00 98.19 71 GLU A CA 1
ATOM 550 C C . GLU A 1 71 ? 7.411 5.521 2.025 1.00 98.19 71 GLU A C 1
ATOM 552 O O . GLU A 1 71 ? 6.903 6.391 1.316 1.00 98.19 71 GLU A O 1
ATOM 557 N N . TRP A 1 72 ? 6.862 5.120 3.161 1.00 97.81 72 TRP A N 1
ATOM 558 C CA . TRP A 1 72 ? 5.608 5.644 3.665 1.00 97.81 72 TRP A CA 1
ATOM 559 C C . TRP A 1 72 ? 5.541 5.512 5.184 1.00 97.81 72 TRP A C 1
ATOM 561 O O . TRP A 1 72 ? 6.248 4.710 5.794 1.00 97.81 72 TRP A O 1
ATOM 571 N N . THR A 1 73 ? 4.679 6.305 5.803 1.00 97.56 73 THR A N 1
ATOM 572 C CA . THR A 1 73 ? 4.441 6.289 7.245 1.00 97.56 73 THR A CA 1
ATOM 573 C C . THR A 1 73 ? 3.027 5.809 7.531 1.00 97.56 73 THR A C 1
ATOM 575 O O . THR A 1 73 ? 2.069 6.293 6.925 1.00 97.56 73 THR A O 1
ATOM 578 N N . LEU A 1 74 ? 2.912 4.863 8.460 1.00 96.94 74 LEU A N 1
ATOM 579 C CA . LEU A 1 74 ? 1.667 4.411 9.057 1.00 96.94 74 LEU A CA 1
ATOM 580 C C . LEU A 1 74 ? 1.410 5.175 10.350 1.00 96.94 74 LEU A C 1
ATOM 582 O O . LEU A 1 74 ? 2.262 5.218 11.238 1.00 96.94 74 LEU A O 1
ATOM 586 N N . ASP A 1 75 ? 0.210 5.712 10.471 1.00 95.25 75 ASP A N 1
ATOM 587 C CA . ASP A 1 75 ? -0.306 6.322 11.685 1.00 95.25 75 ASP A CA 1
ATOM 588 C C . ASP A 1 75 ? -1.737 5.823 11.946 1.00 95.25 75 ASP A C 1
ATOM 590 O O . ASP A 1 75 ? -2.371 5.207 11.080 1.00 95.25 75 ASP A O 1
ATOM 594 N N . ALA A 1 76 ? -2.248 6.082 13.144 1.00 91.56 76 ALA A N 1
ATOM 595 C CA . ALA A 1 76 ? -3.605 5.754 13.547 1.00 91.56 76 ALA A CA 1
ATOM 596 C C . ALA A 1 76 ? -4.406 7.039 13.766 1.00 91.56 76 ALA A C 1
ATOM 598 O O . ALA A 1 76 ? -4.106 7.855 14.637 1.00 91.56 76 ALA A O 1
ATOM 599 N N . ASN A 1 77 ? -5.478 7.205 13.000 1.00 86.88 77 ASN A N 1
ATOM 600 C CA . ASN A 1 77 ? -6.433 8.274 13.216 1.00 86.88 77 ASN A CA 1
ATOM 601 C C . ASN A 1 77 ? -7.435 7.834 14.293 1.00 86.88 77 ASN A C 1
ATOM 603 O O . ASN A 1 77 ? -8.480 7.258 13.983 1.00 86.88 77 ASN A O 1
ATOM 607 N N . ASN A 1 78 ? -7.074 8.060 15.561 1.00 80.81 78 ASN A N 1
ATOM 608 C CA . ASN A 1 78 ? -7.851 7.694 16.754 1.00 80.81 78 ASN A CA 1
ATOM 609 C C . ASN A 1 78 ? -9.088 8.591 16.935 1.00 80.81 78 ASN A C 1
ATOM 611 O O . ASN A 1 78 ? -9.192 9.356 17.892 1.00 80.81 78 ASN A O 1
ATOM 615 N N . ILE A 1 79 ? -10.016 8.508 15.989 1.00 73.38 79 ILE A N 1
ATOM 616 C CA . ILE A 1 79 ? -11.335 9.131 16.062 1.00 73.38 79 ILE A CA 1
ATOM 617 C C . ILE A 1 79 ? -12.327 8.073 16.544 1.00 73.38 79 ILE A C 1
ATOM 619 O O . ILE A 1 79 ? -12.215 6.908 16.169 1.00 73.38 79 ILE A O 1
ATOM 623 N N . GLY A 1 80 ? -13.323 8.479 17.328 1.00 75.75 80 GLY A N 1
ATOM 624 C CA . GLY A 1 80 ? -14.479 7.634 17.602 1.00 75.75 80 GLY A CA 1
ATOM 625 C C . GLY A 1 80 ? -14.464 6.947 18.961 1.00 75.75 80 GLY A C 1
ATOM 626 O O . GLY A 1 80 ? -14.001 7.508 19.951 1.00 75.75 80 GLY A O 1
ATOM 627 N N . ASP A 1 81 ? -15.048 5.752 19.007 1.00 78.62 81 ASP A N 1
ATOM 628 C CA . ASP A 1 81 ? -15.468 5.068 20.237 1.00 78.62 81 ASP A CA 1
ATOM 629 C C . ASP A 1 81 ? -14.344 4.398 21.042 1.00 78.62 81 ASP A C 1
ATOM 631 O O . ASP A 1 81 ? -14.504 4.128 22.233 1.00 78.62 81 ASP A O 1
ATOM 635 N N . SER A 1 82 ? -13.210 4.100 20.415 1.00 87.50 82 SER A N 1
ATOM 636 C CA . SER A 1 82 ? -12.053 3.485 21.063 1.00 87.50 82 SER A CA 1
ATOM 637 C C . SER A 1 82 ? -10.786 3.814 20.274 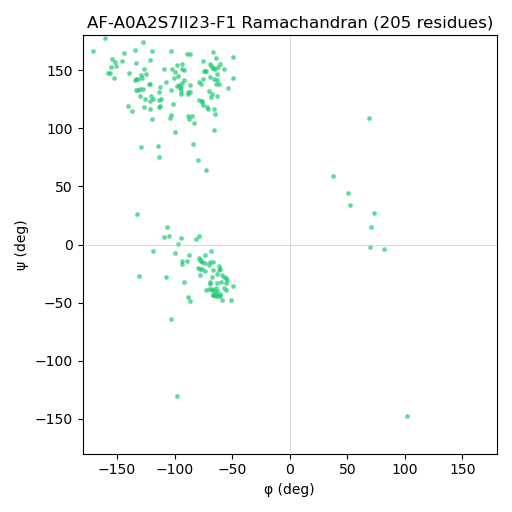1.00 87.50 82 SER A C 1
ATOM 639 O O . SER A 1 82 ? -10.857 3.954 19.055 1.00 87.50 82 SER A O 1
ATOM 641 N N . PRO A 1 83 ? -9.618 3.955 20.918 1.00 91.75 83 PRO A N 1
ATOM 642 C CA . PRO A 1 83 ? -8.356 4.102 20.201 1.00 91.75 83 PRO A CA 1
ATOM 643 C C . PRO A 1 83 ? -7.871 2.763 19.620 1.00 91.75 83 PRO A C 1
ATOM 645 O O . PRO A 1 83 ? -8.215 1.675 20.100 1.00 91.75 83 PRO A O 1
ATOM 648 N N . VAL A 1 84 ? -7.020 2.850 18.598 1.00 93.56 84 VAL A N 1
ATOM 649 C CA . VAL A 1 84 ? -6.337 1.698 17.999 1.00 93.56 84 VAL A CA 1
ATOM 650 C C . VAL A 1 84 ? -5.337 1.116 18.999 1.00 93.56 84 VAL A C 1
ATOM 652 O O . VAL A 1 84 ? -4.510 1.831 19.563 1.00 93.56 84 VAL A O 1
ATOM 655 N N . GLN A 1 85 ? -5.400 -0.197 19.206 1.00 95.44 85 GLN A N 1
ATOM 656 C CA . GLN A 1 85 ? -4.409 -0.961 19.962 1.00 95.44 85 GLN A CA 1
ATOM 657 C C . GLN A 1 85 ? -3.278 -1.445 19.052 1.00 95.44 85 GLN A C 1
ATOM 659 O O . GLN A 1 85 ? -2.106 -1.343 19.413 1.00 95.44 85 GLN A O 1
ATOM 664 N N . SER A 1 86 ? -3.623 -1.987 17.882 1.00 96.88 86 SER A N 1
ATOM 665 C CA . SER A 1 86 ? -2.645 -2.436 16.896 1.00 96.88 86 SER A CA 1
ATOM 666 C C . SER A 1 86 ? -3.170 -2.360 15.465 1.00 96.88 86 SER A C 1
ATOM 668 O O . SER A 1 86 ? -4.378 -2.402 15.228 1.00 96.88 86 SER A O 1
ATOM 670 N N . ILE A 1 87 ? -2.247 -2.287 14.505 1.00 96.94 87 ILE A N 1
ATOM 671 C CA . ILE A 1 87 ? -2.534 -2.423 13.074 1.00 96.94 87 ILE A CA 1
ATOM 672 C C . ILE A 1 87 ? -1.727 -3.596 12.526 1.00 96.94 87 ILE A C 1
ATOM 674 O O . ILE A 1 87 ? -0.499 -3.551 12.511 1.00 96.94 87 ILE A O 1
ATOM 678 N N . ASP A 1 88 ? -2.419 -4.628 12.055 1.00 97.62 88 ASP A N 1
ATOM 679 C CA . ASP A 1 88 ? -1.812 -5.694 11.265 1.00 97.62 88 ASP A CA 1
ATOM 680 C C . ASP A 1 88 ? -1.577 -5.176 9.842 1.00 97.62 88 ASP A C 1
ATOM 682 O O . ASP A 1 88 ? -2.516 -4.755 9.157 1.00 97.62 88 ASP A O 1
ATOM 686 N N . VAL A 1 89 ? -0.327 -5.224 9.392 1.00 97.69 89 VAL A N 1
ATOM 687 C CA . VAL A 1 89 ? 0.099 -4.796 8.061 1.00 97.69 89 VAL A CA 1
ATOM 688 C C . VAL A 1 89 ? 0.319 -6.029 7.193 1.00 97.69 89 VAL A C 1
ATOM 690 O O . VAL A 1 89 ? 1.254 -6.800 7.410 1.00 97.69 89 VAL A O 1
ATOM 693 N N . TYR A 1 90 ? -0.538 -6.206 6.194 1.00 97.94 90 TYR A N 1
ATOM 694 C CA . TYR A 1 90 ? -0.447 -7.287 5.216 1.00 97.94 90 TYR A CA 1
ATOM 695 C C . TYR A 1 90 ? 0.166 -6.780 3.918 1.00 97.94 90 TYR A C 1
ATOM 697 O O . TYR A 1 90 ? -0.136 -5.668 3.493 1.00 97.94 90 TYR A O 1
ATOM 705 N N . VAL A 1 91 ? 0.977 -7.604 3.262 1.00 98.06 91 VAL A N 1
ATOM 706 C CA . VAL A 1 91 ? 1.643 -7.286 1.996 1.00 98.06 91 VAL A CA 1
ATOM 707 C C . VAL A 1 91 ? 1.259 -8.314 0.946 1.00 98.06 91 VAL A C 1
ATOM 709 O O . VAL A 1 91 ? 1.204 -9.514 1.211 1.00 98.06 91 VAL A O 1
ATOM 712 N N . SER A 1 92 ? 1.000 -7.841 -0.265 1.00 97.50 92 SER A N 1
ATOM 713 C CA . SER A 1 92 ? 0.662 -8.683 -1.408 1.00 97.50 92 SER A CA 1
ATOM 714 C C . SER A 1 92 ? 1.352 -8.175 -2.666 1.00 97.50 92 SER A C 1
ATOM 716 O O . SER A 1 92 ? 1.539 -6.969 -2.835 1.00 97.50 92 SER A O 1
ATOM 718 N N . TYR A 1 93 ? 1.706 -9.095 -3.558 1.00 97.88 93 TYR A N 1
ATOM 719 C CA . TYR A 1 93 ? 2.057 -8.778 -4.936 1.00 97.88 93 TYR A CA 1
ATOM 720 C C . TYR A 1 93 ? 0.887 -9.147 -5.837 1.00 97.88 93 TYR A C 1
ATOM 722 O O . TYR A 1 93 ? 0.331 -10.239 -5.731 1.00 97.88 93 TYR A O 1
ATOM 730 N N . ASN A 1 94 ? 0.529 -8.240 -6.735 1.00 97.19 94 ASN A N 1
ATOM 731 C CA . ASN A 1 94 ? -0.634 -8.378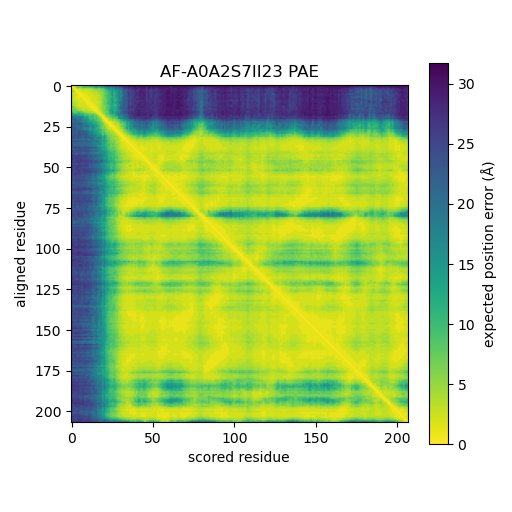 -7.590 1.00 97.19 94 ASN A CA 1
ATOM 732 C C . ASN A 1 94 ? -0.250 -8.072 -9.036 1.00 97.19 94 ASN A C 1
ATOM 734 O O . ASN A 1 94 ? 0.536 -7.163 -9.323 1.00 97.19 94 ASN A O 1
ATOM 738 N N . LYS A 1 95 ? -0.841 -8.834 -9.956 1.00 96.56 95 LYS A N 1
ATOM 739 C CA . LYS A 1 95 ? -0.800 -8.502 -11.378 1.00 96.56 95 LYS A CA 1
ATOM 740 C C . LYS A 1 95 ? -1.714 -7.318 -11.654 1.00 96.56 95 LYS A C 1
ATOM 742 O O . LYS A 1 95 ? -2.720 -7.144 -10.967 1.00 96.56 95 LYS A O 1
ATOM 747 N N . ARG A 1 96 ? -1.353 -6.519 -12.659 1.00 94.69 96 ARG A N 1
ATOM 748 C CA . ARG A 1 96 ? -2.177 -5.393 -13.110 1.00 94.69 96 ARG A CA 1
ATOM 749 C C . ARG A 1 96 ? -3.628 -5.819 -13.328 1.00 94.69 96 ARG A C 1
ATOM 751 O O . ARG A 1 96 ? -3.907 -6.908 -13.834 1.00 94.69 96 ARG A O 1
ATOM 758 N N . GLU A 1 97 ? -4.538 -4.926 -12.985 1.00 93.19 97 GLU A N 1
ATOM 759 C CA . GLU A 1 97 ? -5.962 -5.083 -13.223 1.00 93.19 97 GLU A CA 1
ATOM 760 C C . GLU A 1 97 ? -6.259 -5.126 -14.730 1.00 93.19 97 GLU A C 1
ATOM 762 O O . GLU A 1 97 ? -5.462 -4.669 -15.552 1.00 93.19 97 GLU A O 1
ATOM 767 N N . SER A 1 98 ? -7.431 -5.648 -15.108 1.00 91.44 98 SER A N 1
ATOM 768 C CA . SER A 1 98 ? -7.890 -5.621 -16.506 1.00 91.44 98 SER A CA 1
ATOM 769 C C . SER A 1 98 ? -8.023 -4.194 -17.049 1.00 91.44 98 SER A C 1
ATOM 771 O O . SER A 1 98 ? -7.778 -3.960 -18.229 1.00 91.44 98 SER A O 1
ATOM 773 N N . SER A 1 99 ? -8.372 -3.252 -16.173 1.00 89.75 99 SER A N 1
ATOM 774 C CA . SER A 1 99 ? -8.430 -1.819 -16.441 1.00 89.75 99 SER A CA 1
ATOM 775 C C . SER A 1 99 ? -7.641 -1.088 -15.352 1.00 89.75 99 SER A C 1
ATOM 777 O O . SER A 1 99 ? -8.233 -0.694 -14.344 1.00 89.75 99 SER A O 1
ATOM 779 N N . PRO A 1 100 ? -6.306 -0.973 -15.488 1.00 91.19 100 PRO A N 1
ATOM 780 C CA . PRO A 1 100 ? -5.500 -0.230 -14.530 1.00 91.19 100 PRO A CA 1
ATOM 781 C C . PRO A 1 100 ? -5.802 1.276 -14.637 1.00 91.19 100 PRO A C 1
ATOM 783 O O . PRO A 1 100 ? -6.198 1.727 -15.717 1.00 91.19 100 PRO A O 1
ATOM 786 N N . PRO A 1 101 ? -5.578 2.059 -13.568 1.00 90.69 101 PRO A N 1
ATOM 787 C CA . PRO A 1 101 ? -5.743 3.510 -13.611 1.00 90.69 101 PRO A CA 1
ATOM 788 C C . PRO A 1 101 ? -4.873 4.168 -14.687 1.00 90.69 101 PRO A C 1
ATOM 790 O O . PRO A 1 101 ? -3.790 3.671 -15.028 1.00 90.69 101 PRO A O 1
ATOM 793 N N . ALA A 1 102 ? -5.329 5.301 -15.217 1.00 88.62 102 ALA A N 1
ATOM 794 C CA . ALA A 1 102 ? -4.599 6.044 -16.232 1.00 88.62 102 ALA A CA 1
ATOM 795 C C . ALA A 1 102 ? -3.433 6.845 -15.624 1.00 88.62 102 ALA A C 1
ATOM 797 O O . ALA A 1 102 ? -3.563 7.510 -14.594 1.00 88.62 102 ALA A O 1
ATOM 798 N N . TYR A 1 103 ? -2.282 6.824 -16.308 1.00 89.44 103 TYR A N 1
ATOM 799 C CA . TYR A 1 103 ? -1.078 7.565 -15.916 1.00 89.44 103 TYR A CA 1
ATOM 800 C C . TYR A 1 103 ? -0.556 8.421 -17.083 1.00 89.44 103 TYR A C 1
ATOM 802 O O . TYR A 1 103 ? -0.403 7.880 -18.179 1.00 89.44 103 TYR A O 1
ATOM 810 N N . PRO A 1 104 ? -0.200 9.712 -16.884 1.00 87.25 104 PRO A N 1
ATOM 811 C CA . PRO A 1 104 ? -0.117 10.457 -15.617 1.00 87.25 104 PRO A CA 1
ATOM 812 C C . PRO A 1 104 ? -1.477 10.674 -14.938 1.00 87.25 104 PRO A C 1
ATOM 814 O O . PRO A 1 104 ? -2.507 10.707 -15.602 1.00 87.25 104 PRO A O 1
ATOM 817 N N . ILE A 1 105 ? -1.464 10.788 -13.605 1.00 89.62 105 ILE A N 1
ATOM 818 C CA . ILE A 1 105 ? -2.690 10.895 -12.804 1.00 89.62 105 ILE A CA 1
ATOM 819 C C . ILE A 1 105 ? -3.440 12.172 -13.174 1.00 89.62 105 ILE A C 1
ATOM 821 O O . ILE A 1 105 ? -2.879 13.267 -13.117 1.00 89.62 105 ILE A O 1
ATOM 825 N N . THR A 1 106 ? -4.724 12.026 -13.492 1.00 90.81 106 THR A N 1
ATOM 826 C CA . THR A 1 106 ? -5.635 13.161 -13.655 1.00 90.81 106 THR A CA 1
ATOM 827 C C . THR A 1 106 ? -6.259 13.498 -12.308 1.00 90.81 106 THR A C 1
ATOM 829 O O . THR A 1 106 ? -6.778 12.611 -11.624 1.00 90.81 106 THR A O 1
ATOM 832 N N . LEU A 1 107 ? -6.212 14.774 -11.926 1.00 91.31 107 LEU A N 1
ATOM 833 C CA . LEU A 1 107 ? -6.779 15.273 -10.674 1.00 91.31 107 LEU A CA 1
ATOM 834 C C . LEU A 1 107 ? -8.168 15.876 -10.905 1.00 91.31 107 LEU A C 1
ATOM 836 O O . LEU A 1 107 ? -8.501 16.316 -12.005 1.00 91.31 107 LEU A O 1
ATOM 840 N N . SER A 1 108 ? -8.977 15.881 -9.849 1.00 88.88 108 SER A N 1
ATOM 841 C CA . SER A 1 108 ? -10.247 16.608 -9.762 1.00 88.88 108 SER A CA 1
ATOM 842 C C . SER A 1 108 ? -10.095 18.071 -10.194 1.00 88.88 108 SER A C 1
ATOM 844 O O . SER A 1 108 ? -8.996 18.622 -10.170 1.00 88.88 108 SER A O 1
ATOM 846 N N . LEU A 1 109 ? -11.206 18.741 -10.522 1.00 83.31 109 LEU A N 1
ATOM 847 C CA . LEU A 1 109 ? -11.202 20.167 -10.891 1.00 83.31 109 LEU A CA 1
ATOM 848 C C . LEU A 1 109 ? -10.536 21.064 -9.834 1.00 83.31 109 LEU A C 1
ATOM 850 O O . LEU A 1 109 ? -9.931 22.073 -10.176 1.00 83.31 109 LEU A O 1
ATOM 854 N N . ALA A 1 110 ? -10.619 20.678 -8.559 1.00 85.31 110 ALA A N 1
ATOM 855 C CA . ALA A 1 110 ? -9.959 21.376 -7.459 1.00 85.31 110 ALA A CA 1
ATOM 856 C C . ALA A 1 110 ? -8.432 21.150 -7.410 1.00 85.31 110 ALA A C 1
ATOM 858 O O . ALA A 1 110 ? -7.751 21.780 -6.609 1.00 85.31 110 ALA A O 1
ATOM 859 N N . GLY A 1 111 ? -7.885 20.238 -8.219 1.00 83.94 111 GLY A N 1
ATOM 860 C CA . GLY A 1 111 ? -6.464 19.886 -8.249 1.00 83.94 111 GLY A CA 1
ATOM 861 C C . GLY A 1 111 ? -5.985 19.110 -7.020 1.00 83.94 111 GLY A C 1
ATOM 862 O O . GLY A 1 111 ? -4.784 19.030 -6.789 1.00 83.94 111 GLY A O 1
ATOM 863 N N . VAL A 1 112 ? -6.907 18.565 -6.217 1.00 87.31 112 VAL A N 1
ATOM 864 C CA . VAL A 1 112 ? -6.580 17.944 -4.925 1.00 87.31 112 VAL A CA 1
ATOM 865 C C . VAL A 1 112 ? -6.596 16.425 -5.026 1.00 87.31 112 VAL A C 1
ATOM 867 O O . VAL A 1 112 ? -5.559 15.799 -4.859 1.00 87.31 112 VAL A O 1
ATOM 870 N N . GLN A 1 113 ? -7.751 15.822 -5.309 1.00 91.06 113 GLN A N 1
ATOM 871 C CA . GLN A 1 113 ? -7.910 14.362 -5.319 1.00 91.06 113 GLN A CA 1
ATOM 872 C C . GLN A 1 113 ? -7.665 13.770 -6.710 1.00 91.06 113 GLN A C 1
ATOM 874 O O . GLN A 1 113 ? -7.943 14.466 -7.694 1.00 91.06 113 GLN A O 1
ATOM 879 N N . PRO A 1 114 ? -7.184 12.518 -6.831 1.00 91.75 114 PRO A N 1
ATOM 880 C CA . PRO A 1 114 ? -7.193 11.815 -8.109 1.00 91.75 114 PRO A CA 1
ATOM 881 C C . PRO A 1 114 ? -8.632 11.625 -8.610 1.00 91.75 114 PRO A C 1
ATOM 883 O O . PRO A 1 114 ? -9.576 11.568 -7.833 1.00 91.75 114 PRO A O 1
ATOM 886 N N . THR A 1 115 ? -8.809 11.529 -9.924 1.00 90.94 115 THR A N 1
ATOM 887 C CA . THR A 1 115 ? -10.132 11.294 -10.542 1.00 90.94 115 THR A CA 1
ATOM 888 C C . THR A 1 115 ? -10.613 9.850 -10.427 1.00 90.94 115 THR A C 1
ATOM 890 O O . THR A 1 115 ? -11.791 9.575 -10.630 1.00 90.94 115 THR A O 1
ATOM 893 N N . GLU A 1 116 ? -9.713 8.933 -10.083 1.00 90.75 116 GLU A N 1
ATOM 894 C CA . GLU A 1 116 ? -9.993 7.517 -9.895 1.00 90.75 116 GLU A CA 1
ATOM 895 C C . GLU A 1 116 ? -9.115 6.936 -8.781 1.00 90.75 116 GLU A C 1
ATOM 897 O O . GLU A 1 116 ? -8.047 7.468 -8.458 1.00 90.75 116 GLU A O 1
ATOM 902 N N . ARG A 1 117 ? -9.562 5.826 -8.192 1.00 90.81 117 ARG A N 1
ATOM 903 C CA . ARG A 1 117 ? -8.773 5.057 -7.224 1.00 90.81 117 ARG A CA 1
ATOM 904 C C . ARG A 1 117 ? -7.506 4.496 -7.870 1.00 90.81 117 ARG A C 1
ATOM 906 O O . ARG A 1 117 ? -7.525 4.015 -8.998 1.00 90.81 117 ARG A O 1
ATOM 913 N N . GLN A 1 118 ? -6.416 4.494 -7.124 1.00 92.75 118 GLN A N 1
ATOM 914 C CA . GLN A 1 118 ? -5.101 4.046 -7.561 1.00 92.75 118 GLN A CA 1
ATOM 915 C C . GLN A 1 118 ? -4.869 2.554 -7.329 1.00 92.75 118 GLN A C 1
ATOM 917 O O . GLN A 1 118 ? -3.947 1.993 -7.918 1.00 92.75 118 GLN A O 1
ATOM 922 N N . PHE A 1 119 ? -5.716 1.895 -6.531 1.00 92.81 119 PHE A N 1
ATOM 923 C CA . PHE A 1 119 ? -5.705 0.448 -6.275 1.00 92.81 119 PHE A CA 1
ATOM 924 C C . PHE A 1 119 ? -7.145 -0.115 -6.130 1.00 92.81 119 PHE A C 1
ATOM 926 O O . PHE A 1 119 ? -8.094 0.658 -5.961 1.00 92.81 119 PHE A O 1
ATOM 933 N N . PRO A 1 120 ? -7.372 -1.446 -6.190 1.00 89.81 120 PRO A N 1
ATOM 934 C CA . PRO A 1 120 ? -8.727 -2.029 -6.199 1.00 89.81 120 PRO A CA 1
ATOM 935 C C . PRO A 1 120 ? -9.415 -2.045 -4.830 1.00 89.81 120 PRO A C 1
ATOM 937 O O . PRO A 1 120 ? -8.861 -2.598 -3.880 1.00 89.81 120 PRO A O 1
ATOM 940 N N . LEU A 1 121 ? -10.612 -1.441 -4.719 1.00 87.00 121 LEU A N 1
ATOM 941 C CA . LEU A 1 121 ? -11.508 -1.519 -3.541 1.00 87.00 121 LEU A CA 1
ATOM 942 C C . LEU A 1 121 ? -12.548 -2.649 -3.698 1.00 87.00 121 LEU A C 1
ATOM 944 O O . LEU A 1 121 ? -12.928 -2.917 -4.842 1.00 87.00 121 LEU A O 1
ATOM 948 N N . PRO A 1 122 ? -13.029 -3.262 -2.593 1.00 82.62 122 PRO A N 1
ATOM 949 C CA . PRO A 1 122 ? -12.563 -3.102 -1.207 1.00 82.62 122 PRO A CA 1
ATOM 950 C C . PRO A 1 122 ? -11.146 -3.641 -0.997 1.00 82.62 122 PRO A C 1
ATOM 952 O O . PRO A 1 122 ? -10.716 -4.591 -1.649 1.00 82.62 122 PRO A O 1
ATOM 955 N N . SER A 1 123 ? -10.422 -3.064 -0.036 1.00 84.38 123 SER A N 1
ATOM 956 C CA . SER A 1 123 ? -9.118 -3.583 0.392 1.00 84.38 123 SER A CA 1
ATOM 957 C C . SER A 1 123 ? -9.299 -4.772 1.340 1.00 84.38 123 SER A C 1
ATOM 959 O O . SER A 1 123 ? -9.135 -4.662 2.553 1.00 84.38 123 SER A O 1
ATOM 961 N N . THR A 1 124 ? -9.707 -5.917 0.794 1.00 87.88 124 THR A N 1
ATOM 962 C CA . THR A 1 124 ? -9.874 -7.152 1.569 1.00 87.88 124 THR A CA 1
ATOM 963 C C . THR A 1 124 ? -8.555 -7.916 1.640 1.00 87.88 124 THR A C 1
ATOM 965 O O . THR A 1 124 ? -7.900 -8.143 0.615 1.00 87.88 124 THR A O 1
ATOM 968 N N . VAL A 1 125 ? -8.175 -8.340 2.848 1.00 91.50 125 VAL A N 1
ATOM 969 C CA . VAL A 1 125 ? -7.031 -9.236 3.057 1.00 91.50 125 VAL A CA 1
ATOM 970 C C . VAL A 1 125 ? -7.386 -10.637 2.552 1.00 91.50 125 VAL A C 1
ATOM 972 O O . VAL A 1 125 ? -8.317 -11.275 3.045 1.00 91.50 125 VAL A O 1
ATOM 975 N N . ALA A 1 126 ? -6.664 -11.103 1.536 1.00 90.75 126 ALA A N 1
ATOM 976 C CA . ALA A 1 126 ? -6.824 -12.425 0.946 1.00 90.75 126 ALA A CA 1
ATOM 977 C C . ALA A 1 126 ? -5.940 -13.459 1.658 1.00 90.75 126 ALA A C 1
ATOM 979 O O . ALA A 1 126 ? -4.972 -13.122 2.330 1.00 90.75 126 ALA A O 1
ATOM 980 N N . LYS A 1 127 ? -6.225 -14.750 1.450 1.00 91.00 127 LYS A N 1
ATOM 981 C CA . LYS A 1 127 ? -5.415 -15.850 2.013 1.00 91.00 127 LYS A CA 1
ATOM 982 C C . LYS A 1 127 ? -3.959 -15.858 1.530 1.00 91.00 127 LYS A C 1
ATOM 984 O O . LYS A 1 127 ? -3.119 -16.484 2.162 1.00 91.00 127 LYS A O 1
ATOM 989 N N . THR A 1 128 ? -3.690 -15.229 0.390 1.00 91.44 128 THR A N 1
ATOM 990 C CA . THR A 1 128 ? -2.356 -15.107 -0.210 1.00 91.44 128 THR A CA 1
ATOM 991 C C . THR A 1 128 ? -1.578 -13.902 0.308 1.00 91.44 128 THR A C 1
ATOM 993 O O . THR A 1 128 ? -0.405 -13.762 -0.024 1.00 91.44 128 THR A O 1
ATOM 996 N N . ASP A 1 129 ? -2.222 -13.020 1.073 1.00 95.81 129 ASP A N 1
ATOM 997 C CA . ASP A 1 129 ? -1.568 -11.844 1.628 1.00 95.81 129 ASP A CA 1
ATOM 998 C C . ASP A 1 129 ? -0.741 -12.248 2.850 1.00 95.81 129 ASP A C 1
ATOM 1000 O O . ASP A 1 129 ? -1.162 -13.057 3.678 1.00 95.81 129 ASP A O 1
ATOM 1004 N N . ILE A 1 130 ? 0.443 -11.662 2.971 1.00 97.88 130 ILE A N 1
ATOM 1005 C CA . ILE A 1 130 ? 1.426 -12.036 3.983 1.00 97.88 130 ILE A CA 1
ATOM 1006 C C . ILE A 1 130 ? 1.369 -11.015 5.105 1.00 97.88 130 ILE A C 1
ATOM 1008 O O . ILE A 1 130 ? 1.596 -9.830 4.867 1.00 97.88 130 ILE A O 1
ATOM 1012 N N . LEU A 1 131 ? 1.083 -11.467 6.327 1.00 97.81 131 LEU A N 1
ATOM 1013 C CA . LEU A 1 131 ? 1.229 -10.626 7.512 1.00 97.81 131 LEU A CA 1
ATOM 1014 C C . LEU A 1 131 ? 2.712 -10.285 7.688 1.00 97.81 131 LEU A C 1
ATOM 1016 O O . LEU A 1 131 ? 3.520 -11.168 7.966 1.00 97.81 131 LEU A O 1
ATOM 1020 N N . TYR A 1 132 ? 3.059 -9.015 7.507 1.00 98.00 132 TYR A N 1
ATOM 1021 C CA . TYR A 1 132 ? 4.428 -8.530 7.645 1.00 98.00 132 TYR A CA 1
ATOM 1022 C C . TYR A 1 132 ? 4.748 -8.153 9.094 1.00 98.00 132 TYR A C 1
ATOM 1024 O O . TYR A 1 132 ? 5.774 -8.563 9.630 1.00 98.00 132 TYR A O 1
ATOM 1032 N N . GLU A 1 13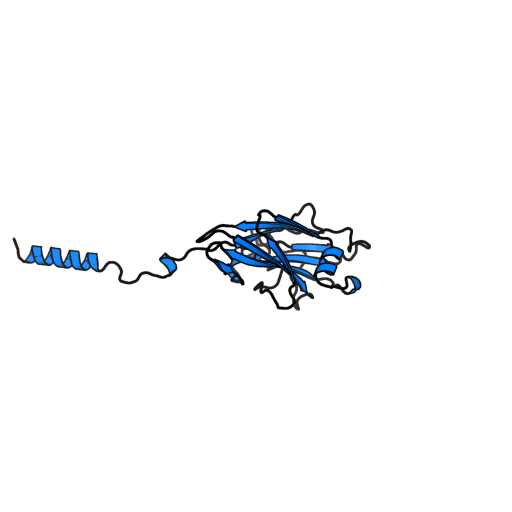3 ? 3.871 -7.381 9.738 1.00 97.94 133 GLU A N 1
ATOM 1033 C CA . GLU A 1 133 ? 4.067 -6.890 11.106 1.00 97.94 133 GLU A CA 1
ATOM 1034 C C . GLU A 1 133 ? 2.715 -6.527 11.734 1.00 97.94 133 GLU A C 1
ATOM 1036 O O . GLU A 1 133 ? 1.816 -6.049 11.041 1.00 97.94 133 GLU A O 1
ATOM 1041 N N . SER A 1 134 ? 2.589 -6.701 13.051 1.00 97.94 134 SER A N 1
ATOM 1042 C CA . SER A 1 134 ? 1.517 -6.097 13.853 1.00 97.94 134 SER A CA 1
ATOM 1043 C C . SER A 1 134 ? 2.094 -4.916 14.631 1.00 97.94 134 SER A C 1
ATOM 1045 O O . SER A 1 134 ? 2.880 -5.089 15.562 1.00 97.94 134 SER A O 1
ATOM 1047 N N . VAL A 1 135 ? 1.727 -3.702 14.231 1.00 97.62 135 VAL A N 1
ATOM 1048 C CA . VAL A 1 135 ? 2.273 -2.449 14.766 1.00 97.62 135 VAL A CA 1
ATOM 1049 C C . VAL A 1 135 ? 1.477 -2.007 15.979 1.00 97.62 135 VAL A C 1
ATOM 1051 O O . VAL A 1 135 ? 0.256 -1.921 15.911 1.00 97.62 135 VAL A O 1
ATOM 1054 N N . THR A 1 136 ? 2.163 -1.675 17.068 1.00 96.75 136 THR A N 1
ATOM 1055 C CA . THR A 1 136 ? 1.558 -1.157 18.312 1.00 96.75 136 THR A CA 1
ATOM 1056 C C . THR A 1 136 ? 2.042 0.248 18.675 1.00 96.75 136 THR A C 1
ATOM 1058 O O . THR A 1 136 ? 1.555 0.842 19.633 1.00 96.75 136 THR A O 1
ATOM 1061 N N . GLN A 1 137 ? 3.003 0.789 17.922 1.00 95.62 137 GLN A N 1
ATOM 1062 C CA . GLN A 1 137 ? 3.587 2.111 18.137 1.00 95.62 137 GLN A CA 1
ATOM 1063 C C . GLN A 1 137 ? 3.482 2.934 16.853 1.00 95.62 137 GLN A C 1
ATOM 1065 O O . GLN A 1 137 ? 3.947 2.499 15.798 1.00 95.62 137 GLN A O 1
ATOM 1070 N N . PHE A 1 138 ? 2.886 4.121 16.961 1.00 94.56 138 PHE A N 1
ATOM 1071 C CA . PHE A 1 138 ? 2.638 5.038 15.849 1.00 94.56 138 PHE A CA 1
ATOM 1072 C C . PHE A 1 138 ? 3.248 6.421 16.150 1.00 94.56 138 PHE A C 1
ATOM 1074 O O . PHE A 1 138 ? 3.264 6.822 17.317 1.00 94.56 138 PHE A O 1
ATOM 1081 N N . PRO A 1 139 ? 3.734 7.161 15.135 1.00 96.50 139 PRO A N 1
ATOM 1082 C CA . PRO A 1 139 ? 3.826 6.759 13.732 1.00 96.50 139 PRO A CA 1
ATOM 1083 C C . PRO A 1 139 ? 4.968 5.758 13.477 1.00 96.50 139 PRO A C 1
ATOM 1085 O O . PRO A 1 139 ? 6.008 5.794 14.133 1.00 96.50 139 PRO A O 1
ATOM 1088 N N . LYS A 1 140 ? 4.793 4.879 12.486 1.00 97.81 140 LYS A N 1
ATOM 1089 C CA . LYS A 1 140 ? 5.789 3.892 12.040 1.00 97.81 140 LYS A CA 1
ATOM 1090 C C . LYS A 1 140 ? 6.154 4.145 10.583 1.00 97.81 140 LYS A C 1
ATOM 1092 O O . LYS A 1 140 ? 5.281 4.152 9.722 1.00 97.81 140 LYS A O 1
ATOM 1097 N N . THR A 1 141 ? 7.440 4.309 10.292 1.00 98.19 141 THR A N 1
ATOM 1098 C CA . THR A 1 141 ? 7.923 4.478 8.913 1.00 98.19 141 THR A CA 1
ATOM 1099 C C . THR A 1 141 ? 8.379 3.149 8.322 1.00 98.19 141 THR A C 1
ATOM 1101 O O . THR A 1 141 ? 9.120 2.392 8.950 1.00 98.19 141 THR A O 1
ATOM 1104 N N . TYR A 1 142 ? 7.953 2.905 7.089 1.00 98.25 142 TYR A N 1
ATOM 1105 C CA . TYR A 1 142 ? 8.306 1.772 6.253 1.00 98.25 142 TYR A CA 1
ATOM 1106 C C . TYR A 1 142 ? 9.130 2.241 5.071 1.00 98.25 142 TYR A C 1
ATOM 1108 O O . TYR A 1 142 ? 8.767 3.216 4.422 1.00 98.25 142 TYR A O 1
ATOM 1116 N N . ARG A 1 143 ? 10.204 1.517 4.764 1.00 98.19 143 ARG A N 1
ATOM 1117 C CA . ARG A 1 143 ? 11.079 1.800 3.629 1.00 98.19 143 ARG A CA 1
ATOM 1118 C C . ARG A 1 143 ? 11.487 0.487 2.982 1.00 98.19 143 ARG A C 1
ATOM 1120 O O . ARG A 1 143 ? 12.135 -0.330 3.632 1.00 98.19 143 ARG A O 1
ATOM 1127 N N . PHE A 1 144 ? 11.130 0.306 1.716 1.00 98.44 144 PHE A N 1
ATOM 1128 C CA . PHE A 1 144 ? 11.405 -0.928 0.991 1.00 98.44 144 PHE A CA 1
ATOM 1129 C C . PHE A 1 144 ? 11.963 -0.677 -0.406 1.00 98.44 144 PHE A C 1
ATOM 1131 O O . PHE A 1 144 ? 11.499 0.208 -1.121 1.00 98.44 144 PHE A O 1
ATOM 1138 N N . THR A 1 145 ? 12.912 -1.505 -0.826 1.00 98.56 145 THR A N 1
ATOM 1139 C CA . THR A 1 145 ? 13.290 -1.662 -2.236 1.00 98.56 145 THR A CA 1
ATOM 1140 C C . THR A 1 145 ? 12.399 -2.704 -2.922 1.00 98.56 145 THR A C 1
ATOM 1142 O O . THR A 1 145 ? 11.766 -3.517 -2.233 1.00 98.56 145 THR A O 1
ATOM 1145 N N . PRO A 1 146 ? 12.365 -2.769 -4.269 1.00 98.38 146 PRO A N 1
ATOM 1146 C CA . PRO A 1 146 ? 11.653 -3.843 -4.957 1.00 98.38 146 PRO A CA 1
ATOM 1147 C C . PRO A 1 146 ? 12.151 -5.230 -4.560 1.00 98.38 146 PRO A C 1
ATOM 1149 O O . PRO A 1 146 ? 11.339 -6.135 -4.409 1.00 98.38 146 PRO A O 1
ATOM 1152 N N . THR A 1 147 ? 13.462 -5.400 -4.345 1.00 98.56 147 THR A N 1
ATOM 1153 C CA . THR A 1 147 ? 14.038 -6.676 -3.886 1.00 98.56 147 THR A CA 1
ATOM 1154 C C . THR A 1 147 ? 13.475 -7.088 -2.532 1.00 98.56 147 THR A C 1
ATOM 1156 O O . THR A 1 147 ? 13.095 -8.242 -2.363 1.00 98.56 147 THR A O 1
ATOM 1159 N N . GLN A 1 148 ? 13.371 -6.158 -1.580 1.00 98.50 148 GLN A N 1
ATOM 1160 C CA . GLN A 1 148 ? 12.820 -6.459 -0.256 1.00 98.50 148 GLN A CA 1
ATOM 1161 C C . GLN A 1 148 ? 11.336 -6.835 -0.334 1.00 98.50 148 GLN A C 1
ATOM 1163 O O . GLN A 1 148 ? 10.924 -7.820 0.273 1.00 98.50 148 GLN A O 1
ATOM 1168 N N . LEU A 1 149 ? 10.539 -6.109 -1.124 1.00 98.56 149 LEU A N 1
ATOM 1169 C CA . LEU A 1 149 ? 9.124 -6.445 -1.325 1.00 98.56 149 LEU A CA 1
ATOM 1170 C C . LEU A 1 149 ? 8.956 -7.798 -2.017 1.00 98.56 149 LEU A C 1
ATOM 1172 O O . LEU A 1 149 ? 8.136 -8.605 -1.594 1.00 98.56 149 LEU A O 1
ATOM 1176 N N . ALA A 1 150 ? 9.773 -8.072 -3.031 1.00 98.31 150 ALA A N 1
ATOM 1177 C CA . ALA A 1 150 ? 9.770 -9.341 -3.739 1.00 98.31 150 ALA A CA 1
ATOM 1178 C C . ALA A 1 150 ? 10.164 -10.519 -2.844 1.00 98.31 150 ALA A C 1
ATOM 1180 O O . ALA A 1 150 ? 9.577 -11.590 -2.963 1.00 98.31 150 ALA A O 1
ATOM 1181 N N . GLN A 1 151 ? 11.111 -10.327 -1.924 1.00 98.38 151 GLN A N 1
ATOM 1182 C CA . GLN A 1 151 ? 11.457 -11.330 -0.917 1.00 98.38 151 GLN A CA 1
ATOM 1183 C C . GLN A 1 151 ? 10.290 -11.594 0.035 1.00 98.38 151 GLN A C 1
ATOM 1185 O O . GLN A 1 151 ? 9.987 -12.755 0.296 1.00 98.38 151 GLN A O 1
ATOM 1190 N N . ILE A 1 152 ? 9.608 -10.541 0.504 1.00 98.00 152 ILE A N 1
ATOM 1191 C CA . ILE A 1 152 ? 8.428 -10.675 1.370 1.00 98.00 152 ILE A CA 1
ATOM 1192 C C . ILE A 1 152 ? 7.348 -11.491 0.659 1.00 98.00 152 ILE A C 1
ATOM 1194 O O . ILE A 1 152 ? 6.823 -12.427 1.245 1.00 98.00 152 ILE A O 1
ATOM 1198 N N . THR A 1 153 ? 7.040 -11.178 -0.601 1.00 97.75 153 THR A N 1
ATOM 1199 C CA . THR A 1 153 ? 5.919 -11.783 -1.341 1.00 97.75 153 THR A CA 1
ATOM 1200 C C . THR A 1 153 ? 6.290 -12.988 -2.200 1.00 97.75 153 THR A C 1
ATOM 1202 O O . THR A 1 153 ? 5.441 -13.477 -2.944 1.00 97.75 153 THR A O 1
ATOM 1205 N N . ASN A 1 154 ? 7.536 -13.463 -2.127 1.00 97.00 154 ASN A N 1
ATOM 1206 C CA . ASN A 1 154 ? 8.080 -14.509 -2.998 1.00 97.00 154 ASN A CA 1
ATOM 1207 C C . ASN A 1 154 ? 7.845 -14.233 -4.503 1.00 97.00 154 ASN A C 1
ATOM 1209 O O . ASN A 1 154 ? 7.432 -15.106 -5.270 1.00 97.00 154 ASN A O 1
ATOM 1213 N N . THR A 1 155 ? 8.073 -12.988 -4.925 1.00 97.75 155 THR A N 1
ATOM 1214 C CA . THR A 1 155 ? 7.876 -12.530 -6.306 1.00 97.75 155 THR A CA 1
ATOM 1215 C C . THR A 1 155 ? 9.171 -12.597 -7.105 1.00 97.75 155 THR A C 1
ATOM 1217 O O . THR A 1 155 ? 10.220 -12.129 -6.677 1.00 97.75 155 THR A O 1
ATOM 1220 N N . ASP A 1 156 ? 9.083 -13.103 -8.331 1.00 97.62 156 ASP A N 1
ATOM 1221 C CA . ASP A 1 156 ? 10.177 -13.055 -9.297 1.00 97.62 156 ASP A CA 1
ATOM 1222 C C . ASP A 1 156 ? 10.192 -11.701 -10.029 1.00 97.62 156 ASP A C 1
ATOM 1224 O O . ASP A 1 156 ? 9.373 -11.453 -10.920 1.00 97.62 156 ASP A O 1
ATOM 1228 N N . LEU A 1 157 ? 11.131 -10.821 -9.658 1.00 97.31 157 LEU A N 1
ATOM 1229 C CA . LEU A 1 157 ? 11.278 -9.489 -10.261 1.00 97.31 157 LEU A CA 1
ATOM 1230 C C . LEU A 1 157 ? 11.596 -9.521 -11.761 1.00 97.31 157 LEU A C 1
ATOM 1232 O O . LEU A 1 157 ? 11.367 -8.524 -12.435 1.00 97.31 157 LEU A O 1
ATOM 1236 N N . SER A 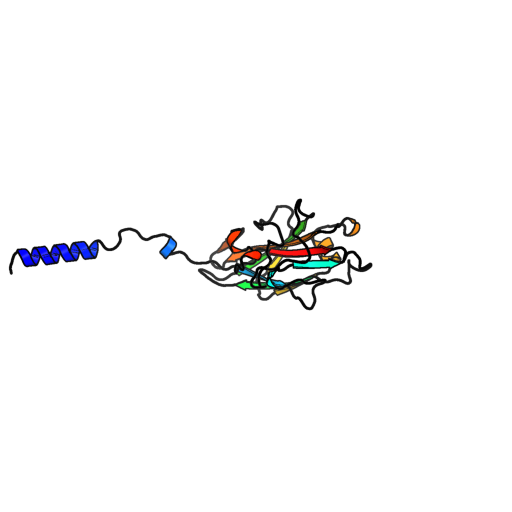1 158 ? 12.069 -10.639 -12.319 1.00 96.25 158 SER A N 1
ATOM 1237 C CA . SER A 1 158 ? 12.277 -10.754 -13.770 1.00 96.25 158 SER A CA 1
ATOM 1238 C C . SER A 1 158 ? 10.966 -10.888 -14.559 1.00 96.25 158 SER A C 1
ATOM 1240 O O . SER A 1 158 ? 10.947 -10.693 -15.773 1.00 96.25 158 SER A O 1
ATOM 1242 N N . LYS A 1 159 ? 9.856 -11.203 -13.875 1.00 97.00 159 LYS A N 1
ATOM 1243 C CA . LYS A 1 159 ? 8.528 -11.447 -14.465 1.00 97.00 159 LYS A CA 1
ATOM 1244 C C . LYS A 1 159 ? 7.517 -10.339 -14.176 1.00 97.00 159 LYS A C 1
ATOM 1246 O O . LYS A 1 159 ? 6.325 -10.507 -14.465 1.00 97.00 159 LYS A O 1
ATOM 1251 N N . VAL A 1 160 ? 7.945 -9.243 -13.554 1.00 97.56 160 VAL A N 1
ATOM 1252 C CA . VAL A 1 160 ? 7.061 -8.103 -13.293 1.00 97.56 160 VAL A CA 1
ATOM 1253 C C . VAL A 1 160 ? 6.837 -7.321 -14.581 1.00 97.56 160 VAL A C 1
ATOM 1255 O O . VAL A 1 160 ? 7.731 -7.174 -15.412 1.00 97.56 160 VAL A O 1
ATOM 1258 N N . ALA A 1 161 ? 5.621 -6.825 -14.752 1.00 96.94 161 ALA A N 1
ATOM 1259 C CA . ALA A 1 161 ? 5.222 -6.018 -15.889 1.00 96.94 161 ALA A CA 1
ATOM 1260 C C . ALA A 1 161 ? 4.746 -4.636 -15.434 1.00 96.94 161 ALA A C 1
ATOM 1262 O O . ALA A 1 161 ? 4.457 -4.400 -14.262 1.00 96.94 161 ALA A O 1
ATOM 1263 N N . VAL A 1 162 ? 4.625 -3.717 -16.392 1.00 96.44 162 VAL A N 1
ATOM 1264 C CA . VAL A 1 162 ? 4.020 -2.400 -16.156 1.00 96.44 162 VAL A CA 1
ATOM 1265 C C . VAL A 1 162 ? 2.630 -2.561 -15.536 1.00 96.44 162 VAL A C 1
ATOM 1267 O O . VAL A 1 162 ? 1.822 -3.355 -16.024 1.00 96.44 162 VAL A O 1
ATOM 1270 N N . ASN A 1 163 ? 2.369 -1.759 -14.505 1.00 96.62 163 ASN A N 1
ATOM 1271 C CA . ASN A 1 163 ? 1.187 -1.730 -13.646 1.00 96.62 163 ASN A CA 1
ATOM 1272 C C . ASN A 1 163 ? 0.997 -2.919 -12.702 1.00 96.62 163 ASN A C 1
ATOM 1274 O O . ASN A 1 163 ? 0.061 -2.858 -11.907 1.00 96.62 163 ASN A O 1
ATOM 1278 N N . ASP A 1 164 ? 1.868 -3.936 -12.712 1.00 97.88 164 ASP A N 1
ATOM 1279 C CA . ASP A 1 164 ? 1.950 -4.856 -11.572 1.00 97.88 164 ASP A CA 1
ATOM 1280 C C . ASP A 1 164 ? 2.327 -4.059 -10.315 1.00 97.88 164 ASP A C 1
ATOM 1282 O O . ASP A 1 164 ? 2.908 -2.972 -10.413 1.00 97.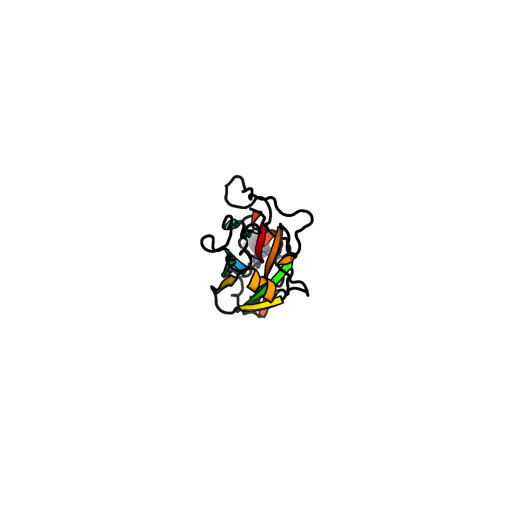88 164 ASP A O 1
ATOM 1286 N N . TYR A 1 165 ? 1.979 -4.560 -9.132 1.00 97.94 165 TYR A N 1
ATOM 1287 C CA . TYR A 1 165 ? 2.099 -3.749 -7.926 1.00 97.94 165 TYR A CA 1
ATOM 1288 C C . TYR A 1 165 ? 2.256 -4.549 -6.643 1.00 97.94 165 TYR A C 1
ATOM 1290 O O . TYR A 1 165 ? 1.768 -5.673 -6.513 1.00 97.94 165 TYR A O 1
ATOM 1298 N N . PHE A 1 166 ? 2.908 -3.917 -5.673 1.00 98.19 166 PHE A N 1
ATOM 1299 C CA . PHE A 1 166 ? 2.861 -4.333 -4.281 1.00 98.19 166 PHE A CA 1
ATOM 1300 C C . PHE A 1 166 ? 1.830 -3.490 -3.543 1.00 98.19 166 PHE A C 1
ATOM 1302 O O . PHE A 1 166 ? 1.775 -2.270 -3.721 1.00 98.19 166 PHE A O 1
ATOM 1309 N N . LEU A 1 167 ? 1.018 -4.141 -2.716 1.00 97.25 167 LEU A N 1
ATOM 1310 C CA . LEU A 1 167 ? -0.039 -3.492 -1.955 1.00 97.25 167 LEU A CA 1
ATOM 1311 C C . LEU A 1 167 ? 0.041 -3.879 -0.485 1.00 97.25 167 LEU A C 1
ATOM 1313 O O . LEU A 1 167 ? 0.041 -5.067 -0.151 1.00 97.25 167 LEU A O 1
ATOM 1317 N N . PHE A 1 168 ? 0.048 -2.857 0.360 1.00 97.12 168 PHE A N 1
ATOM 1318 C CA . PHE A 1 168 ? -0.091 -2.958 1.800 1.00 97.12 168 PHE A CA 1
ATOM 1319 C C . PHE A 1 168 ? -1.559 -2.774 2.171 1.00 97.12 168 PHE A C 1
ATOM 1321 O O . PHE A 1 168 ? -2.198 -1.839 1.690 1.00 97.12 168 PHE A O 1
ATOM 1328 N N . LYS A 1 169 ? -2.093 -3.656 3.013 1.00 95.50 169 LYS A N 1
ATOM 1329 C CA . LYS A 1 169 ? -3.476 -3.626 3.509 1.00 95.50 169 LYS A CA 1
ATOM 1330 C C . LYS A 1 169 ? -3.465 -3.665 5.030 1.00 95.50 169 LYS A C 1
ATOM 1332 O O . LYS A 1 169 ? -2.556 -4.250 5.621 1.00 95.50 169 LYS A O 1
ATOM 1337 N N . PHE A 1 170 ? -4.477 -3.074 5.654 1.00 94.69 170 PHE A N 1
ATOM 1338 C CA . PHE A 1 170 ? -4.494 -2.892 7.103 1.00 94.69 170 PHE A CA 1
ATOM 1339 C C . PHE A 1 170 ? -5.705 -3.550 7.743 1.00 94.69 170 PHE A C 1
ATOM 1341 O O . PHE A 1 170 ? -6.826 -3.415 7.254 1.00 94.69 170 PHE A O 1
ATOM 1348 N N . ILE A 1 171 ? -5.473 -4.208 8.875 1.00 94.56 171 ILE A N 1
ATOM 1349 C CA . ILE A 1 171 ? -6.529 -4.623 9.794 1.00 94.56 171 ILE A CA 1
ATOM 1350 C C . ILE A 1 171 ? -6.263 -3.974 11.147 1.00 94.56 171 ILE A C 1
ATOM 1352 O O . ILE A 1 171 ? -5.167 -4.094 11.688 1.00 94.56 171 ILE A O 1
ATOM 1356 N N . LEU A 1 172 ? -7.266 -3.297 11.698 1.00 93.94 172 LEU A N 1
ATOM 1357 C CA . LEU A 1 172 ? -7.154 -2.626 12.993 1.00 93.94 172 LEU A CA 1
ATOM 1358 C C . LEU A 1 172 ? -7.695 -3.526 14.095 1.00 93.94 172 LEU A C 1
ATOM 1360 O O . LEU A 1 172 ? -8.775 -4.096 13.949 1.00 93.94 172 LEU A O 1
ATOM 1364 N N . THR A 1 173 ? -6.988 -3.577 15.217 1.00 95.38 173 THR A N 1
ATOM 1365 C CA . THR A 1 173 ? -7.504 -4.074 16.493 1.00 95.38 173 THR A CA 1
ATOM 1366 C C . THR A 1 173 ? -7.607 -2.893 17.447 1.00 95.38 173 THR A C 1
ATOM 1368 O O . THR A 1 173 ? -6.641 -2.159 17.656 1.00 95.38 173 THR A O 1
ATOM 1371 N N . MET A 1 174 ? -8.793 -2.692 18.004 1.00 93.88 174 MET A N 1
ATOM 1372 C CA . MET A 1 174 ? -9.146 -1.594 18.900 1.00 93.88 174 MET A CA 1
ATOM 1373 C C . MET A 1 174 ? -8.961 -2.017 20.359 1.00 93.88 174 MET A C 1
ATOM 1375 O O . MET A 1 174 ? -9.085 -3.199 20.678 1.00 93.88 174 MET A O 1
ATOM 1379 N N . GLN A 1 175 ? -8.744 -1.069 21.275 1.00 93.50 175 GLN A N 1
ATOM 1380 C CA . GLN A 1 175 ? -8.586 -1.392 22.705 1.00 93.50 175 GLN A CA 1
ATOM 1381 C C . GLN A 1 175 ? -9.836 -2.026 23.333 1.00 93.50 175 GLN A C 1
ATOM 1383 O O . GLN A 1 175 ? -9.729 -2.782 24.295 1.00 93.50 175 GLN A O 1
ATOM 1388 N N . ASN A 1 176 ? -11.020 -1.759 22.779 1.00 90.50 176 ASN A N 1
ATOM 1389 C CA . ASN A 1 176 ? -12.271 -2.406 23.183 1.00 90.50 176 ASN A CA 1
ATOM 1390 C C . ASN A 1 176 ? -12.457 -3.827 22.601 1.00 90.50 176 ASN A C 1
ATOM 1392 O O . ASN A 1 176 ? -13.537 -4.401 22.726 1.00 90.50 176 ASN A O 1
ATOM 1396 N N . GLY A 1 177 ? -11.440 -4.387 21.936 1.00 89.50 177 GLY A N 1
ATOM 1397 C CA . GLY A 1 177 ? -11.463 -5.723 21.338 1.00 89.50 177 GLY A CA 1
ATOM 1398 C C . GLY A 1 177 ? -12.133 -5.803 19.963 1.00 89.50 177 GLY A C 1
ATOM 1399 O O . GLY A 1 177 ? -12.116 -6.870 19.346 1.00 89.50 177 GLY A O 1
ATOM 1400 N N . LYS A 1 178 ? -12.704 -4.706 19.442 1.00 91.00 178 LYS A N 1
ATOM 1401 C CA . LYS A 1 178 ? -13.233 -4.674 18.070 1.00 91.00 178 LYS A CA 1
ATOM 1402 C C . LYS A 1 178 ? -12.094 -4.826 17.066 1.00 91.00 178 LYS A C 1
ATOM 1404 O O . LYS A 1 178 ? -11.017 -4.259 17.241 1.00 91.00 178 LYS A O 1
ATOM 1409 N N . ARG A 1 179 ? -12.355 -5.551 15.978 1.00 91.94 179 ARG A N 1
ATOM 1410 C CA . ARG A 1 179 ? -11.411 -5.716 14.870 1.00 91.94 179 ARG A CA 1
ATOM 1411 C C . ARG A 1 179 ? -12.033 -5.223 13.571 1.00 91.94 179 ARG A C 1
ATOM 1413 O O . ARG A 1 179 ? -13.091 -5.707 13.175 1.00 91.94 179 ARG A O 1
ATOM 1420 N N . ILE A 1 180 ? -11.374 -4.284 12.903 1.00 89.50 180 ILE A N 1
ATOM 1421 C CA . ILE A 1 180 ? -11.821 -3.716 11.629 1.00 89.50 180 ILE A CA 1
ATOM 1422 C C . ILE A 1 180 ? -11.033 -4.396 10.515 1.00 89.50 180 ILE A C 1
ATOM 1424 O O . ILE A 1 180 ? -9.890 -4.042 10.236 1.00 89.50 180 ILE A O 1
ATOM 1428 N N . VAL A 1 181 ? -11.643 -5.421 9.923 1.00 88.31 181 VAL A N 1
ATOM 1429 C CA . VAL A 1 181 ? -11.019 -6.288 8.904 1.00 88.31 181 VAL A CA 1
ATOM 1430 C C . VAL A 1 181 ? -11.285 -5.841 7.469 1.00 88.31 181 VAL A C 1
ATOM 1432 O O . VAL A 1 181 ? -10.663 -6.336 6.533 1.00 88.31 181 VAL A O 1
ATOM 1435 N N . GLN A 1 182 ? -12.245 -4.940 7.296 1.00 83.06 182 GLN A N 1
ATOM 1436 C CA . GLN A 1 182 ? -12.641 -4.375 6.022 1.00 83.06 182 GLN A CA 1
ATOM 1437 C C . GLN A 1 182 ? -13.224 -2.993 6.285 1.00 83.06 182 GLN A C 1
ATOM 1439 O O . GLN A 1 182 ? -13.931 -2.783 7.270 1.00 83.06 182 GLN A O 1
ATOM 1444 N N . PHE A 1 183 ? -12.949 -2.072 5.375 1.00 80.75 183 PHE A N 1
ATOM 1445 C CA . PHE A 1 183 ? -13.550 -0.752 5.370 1.00 80.75 183 PHE A CA 1
ATOM 1446 C C . PHE A 1 183 ? -14.526 -0.647 4.202 1.00 80.75 183 PHE A C 1
ATOM 1448 O O . PHE A 1 183 ? -14.344 -1.317 3.182 1.00 80.75 183 PHE A O 1
ATOM 1455 N N . GLN A 1 184 ? -15.565 0.176 4.344 1.00 75.38 184 GLN A N 1
ATOM 1456 C CA . GLN A 1 184 ? -16.445 0.466 3.217 1.00 75.38 184 GLN A CA 1
ATOM 1457 C C . GLN A 1 184 ? -15.671 1.190 2.115 1.00 75.38 184 GLN A C 1
ATOM 1459 O O . GLN A 1 184 ? -14.919 2.120 2.400 1.00 75.38 184 GLN A O 1
ATOM 1464 N N . ASP A 1 185 ? -15.919 0.811 0.861 1.00 73.56 185 ASP A N 1
ATOM 1465 C CA . ASP A 1 185 ? -15.277 1.409 -0.316 1.00 73.56 185 ASP A CA 1
ATOM 1466 C C . ASP A 1 185 ? -15.382 2.932 -0.302 1.00 73.56 185 ASP A C 1
ATOM 1468 O O . ASP A 1 185 ? -14.384 3.629 -0.431 1.00 73.56 185 ASP A O 1
ATOM 1472 N N . ASN A 1 186 ? -16.588 3.442 -0.048 1.00 75.81 186 ASN A N 1
ATOM 1473 C CA . ASN A 1 186 ? -16.861 4.874 -0.026 1.00 75.81 186 ASN A CA 1
ATOM 1474 C C . ASN A 1 186 ? -16.175 5.616 1.124 1.00 75.81 186 ASN A C 1
ATOM 1476 O O . ASN A 1 186 ? -16.156 6.832 1.077 1.00 75.81 186 ASN A O 1
ATOM 1480 N N . ALA A 1 187 ? -15.671 4.926 2.149 1.00 75.19 187 ALA A N 1
ATOM 1481 C CA . ALA A 1 187 ? -15.054 5.562 3.308 1.00 75.19 187 ALA A CA 1
ATOM 1482 C C . ALA A 1 187 ? -13.534 5.697 3.170 1.00 75.19 187 ALA A C 1
ATOM 1484 O O . ALA A 1 187 ? -12.948 6.461 3.925 1.00 75.19 187 ALA A O 1
ATOM 1485 N N . CYS A 1 188 ? -12.896 4.963 2.249 1.00 83.31 188 CYS A N 1
ATOM 1486 C CA . CYS A 1 188 ? -11.436 4.943 2.078 1.00 83.31 188 CYS A CA 1
ATOM 1487 C C . CYS A 1 188 ? -11.020 5.097 0.603 1.00 83.31 188 CYS A C 1
ATOM 1489 O O . CYS A 1 188 ? -9.980 4.580 0.193 1.00 83.31 188 CYS A O 1
ATOM 1491 N N . ASP A 1 189 ? -11.872 5.740 -0.201 1.00 85.94 189 ASP A N 1
ATOM 1492 C CA . ASP A 1 189 ? -11.622 6.052 -1.607 1.00 85.94 189 ASP A CA 1
ATOM 1493 C C . ASP A 1 189 ? -10.897 7.396 -1.714 1.00 85.94 189 ASP A C 1
ATOM 1495 O O . ASP A 1 189 ? -11.472 8.469 -1.505 1.00 85.94 189 ASP A O 1
ATOM 1499 N N . GLU A 1 190 ? -9.618 7.334 -2.071 1.00 86.12 190 GLU A N 1
ATOM 1500 C CA . GLU A 1 190 ? -8.768 8.504 -2.238 1.00 86.12 190 GLU A CA 1
ATOM 1501 C C . GLU A 1 190 ? -9.298 9.488 -3.294 1.00 86.12 190 GLU A C 1
ATOM 1503 O O . GLU A 1 190 ? -9.078 10.691 -3.173 1.00 86.12 190 GLU A O 1
ATOM 1508 N N . SER A 1 191 ? -10.068 9.026 -4.287 1.00 84.19 191 SER A N 1
ATOM 1509 C CA . SER A 1 191 ? -10.655 9.909 -5.307 1.00 84.19 191 SER A CA 1
ATOM 1510 C C . SER A 1 191 ? -11.771 10.810 -4.774 1.00 84.19 191 SER A C 1
ATOM 1512 O O . SER A 1 191 ? -12.100 11.835 -5.374 1.00 84.19 191 SER A O 1
ATOM 1514 N N . ARG A 1 192 ? -12.321 10.467 -3.606 1.00 83.31 192 ARG A N 1
ATOM 1515 C CA . ARG A 1 192 ? -13.384 11.214 -2.925 1.00 83.31 192 ARG A CA 1
ATOM 1516 C C . ARG A 1 192 ? -12.861 12.116 -1.810 1.00 83.31 192 ARG A C 1
ATOM 1518 O O . ARG A 1 192 ? -13.612 12.934 -1.289 1.00 83.31 192 ARG A O 1
ATOM 1525 N N . GLY A 1 193 ? -11.572 12.014 -1.478 1.00 78.00 193 GLY A N 1
ATOM 1526 C CA . GLY A 1 193 ? -10.955 12.775 -0.392 1.00 78.00 193 GLY A CA 1
ATOM 1527 C C . GLY A 1 193 ? -11.345 12.299 1.001 1.00 78.00 193 GLY A C 1
ATOM 1528 O O . GLY A 1 193 ? -11.330 13.086 1.946 1.00 78.00 193 GLY A O 1
ATOM 1529 N N . GLU A 1 194 ? -11.690 11.022 1.117 1.00 80.94 194 GLU A N 1
ATOM 1530 C CA . GLU A 1 194 ? -12.130 10.420 2.367 1.00 80.94 194 GLU A CA 1
ATOM 1531 C C . GLU A 1 194 ? -10.952 10.217 3.339 1.00 80.94 194 GLU A C 1
ATOM 1533 O O . GLU A 1 194 ? -9.807 10.022 2.913 1.00 80.94 194 GLU A O 1
ATOM 1538 N N . PRO A 1 195 ? -11.191 10.285 4.660 1.00 71.62 195 PRO A N 1
ATOM 1539 C CA . PRO A 1 195 ? -10.119 10.361 5.652 1.00 71.62 195 PRO A CA 1
ATOM 1540 C C . PRO A 1 195 ? -9.427 9.022 5.958 1.00 71.62 195 PRO A C 1
ATOM 1542 O O . PRO A 1 195 ? -8.388 9.029 6.618 1.00 71.62 195 PRO A O 1
ATOM 1545 N N . CYS A 1 196 ? -9.990 7.886 5.537 1.00 81.88 196 CYS A N 1
ATOM 1546 C CA . CYS A 1 196 ? -9.454 6.554 5.826 1.00 81.88 196 CYS A CA 1
ATOM 1547 C C . CYS A 1 196 ? -8.495 6.056 4.741 1.00 81.88 196 CYS A C 1
ATOM 1549 O O . CYS A 1 196 ? -8.782 6.165 3.551 1.00 81.88 196 CYS A O 1
ATOM 1551 N N . ASP A 1 197 ? -7.429 5.370 5.162 1.00 86.00 197 ASP A N 1
ATOM 1552 C CA . ASP A 1 197 ? -6.489 4.695 4.269 1.00 86.00 197 ASP A CA 1
ATOM 1553 C C . ASP A 1 197 ? -6.502 3.189 4.433 1.00 86.00 197 ASP A C 1
ATOM 1555 O O . ASP A 1 197 ? -5.658 2.633 5.118 1.00 86.00 197 ASP A O 1
ATOM 1559 N N . CYS A 1 198 ? -7.414 2.486 3.765 1.00 87.25 198 CYS A N 1
ATOM 1560 C CA . CYS A 1 198 ? -7.491 1.022 3.860 1.00 87.25 198 CYS A CA 1
ATOM 1561 C C . CYS A 1 198 ? -6.295 0.274 3.225 1.00 87.25 198 CYS A C 1
ATOM 1563 O O . CYS A 1 198 ? -6.224 -0.960 3.296 1.00 87.25 198 CYS A O 1
ATOM 1565 N N . ARG A 1 199 ? -5.384 1.002 2.565 1.00 92.69 199 ARG A N 1
ATOM 1566 C CA . ARG A 1 199 ? -4.212 0.479 1.853 1.00 92.69 199 ARG A CA 1
ATOM 1567 C C . ARG A 1 199 ? -3.257 1.583 1.406 1.00 92.69 199 ARG A C 1
ATOM 1569 O O . ARG A 1 199 ? -3.635 2.747 1.314 1.00 92.69 199 ARG A O 1
ATOM 1576 N N . ILE A 1 200 ? -2.062 1.172 1.003 1.00 95.12 200 ILE A N 1
ATOM 1577 C CA . ILE A 1 200 ? -1.108 1.977 0.233 1.00 95.12 200 ILE A CA 1
ATOM 1578 C C . ILE A 1 200 ? -0.248 1.045 -0.623 1.00 95.12 200 ILE A C 1
ATOM 1580 O O . ILE A 1 200 ? -0.064 -0.122 -0.274 1.00 95.12 200 ILE A O 1
ATOM 1584 N N . GLY A 1 201 ? 0.289 1.513 -1.745 1.00 96.31 201 GLY A N 1
ATOM 1585 C CA . GLY A 1 201 ? 1.100 0.648 -2.593 1.00 96.31 201 GLY A CA 1
ATOM 1586 C C . GLY A 1 201 ? 2.013 1.376 -3.561 1.00 96.31 201 GLY A C 1
ATOM 1587 O O . GLY A 1 201 ? 2.003 2.601 -3.691 1.00 96.31 201 GLY A O 1
ATOM 1588 N N . VAL A 1 202 ? 2.773 0.563 -4.284 1.00 98.00 202 VAL A N 1
ATOM 1589 C CA . VAL A 1 202 ? 3.715 0.983 -5.319 1.00 98.00 202 VAL A CA 1
ATOM 1590 C C . VAL A 1 202 ? 3.526 0.105 -6.547 1.00 98.00 202 VAL A C 1
ATOM 1592 O O . VAL A 1 202 ? 3.430 -1.121 -6.440 1.00 98.00 202 VAL A O 1
ATOM 1595 N N . ARG A 1 203 ? 3.452 0.733 -7.721 1.00 97.62 203 ARG A N 1
ATOM 1596 C CA . ARG A 1 203 ? 3.309 0.040 -9.007 1.00 97.62 203 ARG A CA 1
ATOM 1597 C C . ARG A 1 203 ? 4.629 0.002 -9.767 1.00 97.62 203 ARG A C 1
ATOM 1599 O O . ARG A 1 203 ? 5.552 0.748 -9.466 1.00 97.62 203 ARG A O 1
ATOM 1606 N N . PHE A 1 204 ? 4.710 -0.816 -10.804 1.00 97.38 204 PHE A N 1
ATOM 1607 C CA . PHE A 1 204 ? 5.793 -0.752 -11.781 1.00 97.38 204 PHE A CA 1
ATOM 1608 C C . PHE A 1 204 ? 5.404 0.123 -12.975 1.00 97.38 204 PHE A C 1
ATOM 1610 O O . PHE A 1 204 ? 4.292 0.029 -13.494 1.00 97.38 204 PHE A O 1
ATOM 1617 N N . LYS A 1 205 ? 6.332 0.947 -13.457 1.00 95.25 205 LYS A N 1
ATOM 1618 C CA . LYS A 1 205 ? 6.168 1.792 -14.646 1.00 95.25 205 LYS A CA 1
ATOM 1619 C C . LYS A 1 205 ? 7.394 1.681 -15.542 1.00 95.25 205 LYS A C 1
ATOM 1621 O O . LYS A 1 205 ? 8.473 1.338 -15.084 1.00 95.25 205 LYS A O 1
ATOM 1626 N N . ASN A 1 206 ? 7.226 1.969 -16.826 1.00 92.56 206 ASN A N 1
ATOM 1627 C CA . ASN A 1 206 ? 8.309 1.991 -17.806 1.00 92.56 206 ASN A CA 1
ATOM 1628 C C . ASN A 1 206 ? 8.518 3.436 -18.289 1.00 92.56 206 ASN A C 1
ATOM 1630 O O . ASN A 1 206 ? 8.036 3.796 -19.364 1.00 92.56 206 ASN A O 1
ATOM 1634 N N . GLN A 1 207 ? 9.139 4.284 -17.458 1.00 83.38 207 GLN A N 1
ATOM 1635 C CA . GLN A 1 207 ? 9.268 5.729 -17.702 1.00 83.38 207 GLN A CA 1
ATOM 1636 C C . GLN A 1 207 ? 10.685 6.124 -18.095 1.00 83.38 207 GLN A C 1
ATOM 1638 O O . GLN A 1 207 ? 11.635 5.806 -17.356 1.00 83.38 207 GLN A O 1
#

Solvent-accessible surface area (backbone atoms only — not comparable to full-atom values): 11701 Å² total; per-residue (Å²): 131,62,67,68,58,55,51,54,52,52,53,50,52,53,56,64,68,61,66,72,94,68,89,56,73,75,82,72,63,64,58,65,47,33,45,35,65,44,58,36,69,88,68,18,27,66,41,67,52,75,49,50,41,42,31,26,48,39,67,65,46,94,54,34,53,69,78,34,34,49,32,34,34,43,36,72,45,66,41,59,81,43,46,72,49,33,38,38,36,26,39,34,72,45,76,48,58,100,76,62,71,69,79,80,80,55,53,36,97,85,68,62,25,24,71,56,56,81,68,77,74,60,51,65,83,52,94,84,42,40,80,74,48,74,42,70,67,72,74,37,79,47,77,38,27,52,48,56,51,24,63,75,56,75,48,64,77,91,74,66,48,73,52,17,32,41,40,38,34,53,30,40,35,29,69,83,70,51,68,46,62,63,65,60,51,86,49,37,31,38,38,77,66,37,86,29,34,46,50,45,40,40,29,31,34,81,110

pLDDT: mean 89.06, std 10.02, range [55.91, 98.56]

Nearest PDB structures (foldseek):
  4g1m-assembly1_A  TM=4.148E-01  e=5.301E-02  Homo sapiens
  4o02-assembly1_A  TM=4.160E-01  e=6.295E-02  Homo sapiens
  3k6s-assembly1_A  TM=3.318E-01  e=1.766E-01  Homo sapiens
  3k71-assembly3_E  TM=3.411E-01  e=4.417E-01  Homo sapiens
  8a17-assembly4_D  TM=3.750E-01  e=3.099E+00  Homo sapiens